Protein AF-A0A0D2FX57-F1 (afdb_monomer)

Secondary structure (DSSP, 8-state):
-----PPP--HHHHHHHHHHHHHHHHHHH--GGG--HHHHHHHHHHHHHHTTS---HHHHHHHHHHHHHH--BTTB-HHHHHHHHHHHHHHHHHHHHHTS----PPPPPP----------PPPPPPPPP---PPPPPPPPPPPP-------------SPTT----B-S-TT-TTEEEEPTTT--EESSHHHHHHHHHHHS--TT-EEEEEETTTEEEEEEE-TT--EEE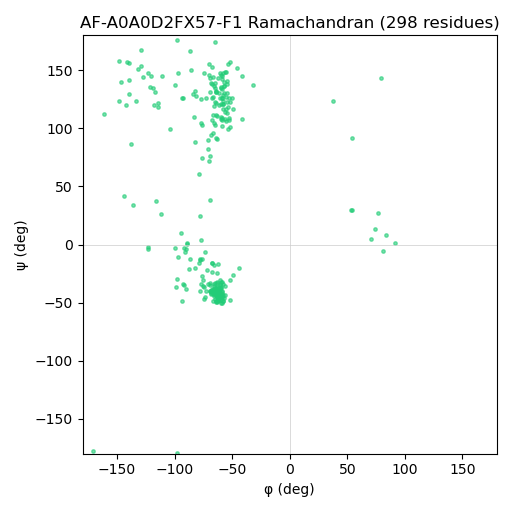EEEEE------TT-------PPPPSHHHHHHHHHHHHHHHHHHHHHHHHHHHHHHHHHHHHHTSSTTSS--

Solvent-accessible surface area (backbone atoms only — not comparable to full-atom values): 18705 Å² total; per-residue (Å²): 137,85,79,80,77,73,81,78,86,48,75,40,60,58,38,38,54,53,50,53,50,51,52,54,50,49,61,72,74,48,63,64,91,66,76,42,73,72,51,49,53,54,49,39,55,53,56,60,50,48,78,64,32,70,65,43,73,70,55,40,52,50,51,50,53,48,32,77,52,64,56,46,76,88,70,45,61,68,68,56,54,49,50,46,51,49,53,54,51,53,50,55,52,52,55,54,61,71,65,58,73,89,74,73,73,80,82,74,83,84,78,81,87,80,83,92,78,93,80,82,83,85,82,78,80,83,80,75,83,82,76,82,74,77,81,78,77,83,76,76,78,82,73,74,82,77,68,77,74,78,68,73,78,77,72,76,80,65,62,91,83,69,65,81,46,64,67,65,52,80,68,45,80,56,40,20,44,33,40,77,86,39,64,51,72,28,60,33,60,69,61,39,39,49,45,41,34,56,35,69,60,34,57,63,46,41,79,44,25,28,34,74,88,87,38,50,43,35,33,30,36,29,66,84,69,53,72,45,67,32,46,44,43,76,44,80,77,82,72,52,90,86,57,78,80,78,75,69,83,71,65,71,68,47,48,73,54,39,56,60,63,46,46,62,55,54,51,50,51,51,51,51,52,51,53,51,51,52,52,54,51,53,52,55,51,55,52,52,60,56,69,63,64,69,73,83,74,84,85,125

Structure (mmCIF, N/CA/C/O backbone):
data_AF-A0A0D2FX57-F1
#
_entry.id   AF-A0A0D2FX57-F1
#
loop_
_atom_site.group_PDB
_atom_site.id
_atom_site.type_symbol
_atom_site.label_atom_id
_atom_site.label_alt_id
_atom_site.label_comp_id
_atom_site.label_asym_id
_atom_site.label_entity_id
_atom_site.label_seq_id
_atom_site.pdbx_PDB_ins_code
_atom_site.Cartn_x
_atom_site.Cartn_y
_atom_site.Cartn_z
_atom_site.occupancy
_atom_site.B_iso_or_equiv
_atom_site.auth_seq_id
_atom_site.auth_comp_id
_atom_site.auth_asym_id
_atom_site.auth_atom_id
_atom_site.pdbx_PDB_model_num
ATOM 1 N N . MET A 1 1 ? 12.340 41.103 34.837 1.00 48.03 1 MET A N 1
ATOM 2 C CA . MET A 1 1 ? 11.902 40.689 33.487 1.00 48.03 1 MET A CA 1
ATOM 3 C C . MET A 1 1 ? 12.075 39.180 33.385 1.00 48.03 1 MET A C 1
ATOM 5 O O . MET A 1 1 ? 13.194 38.725 33.204 1.00 48.03 1 MET A O 1
ATOM 9 N N . TYR A 1 2 ? 11.009 38.406 33.605 1.00 40.72 2 TYR A N 1
ATOM 10 C CA . TYR A 1 2 ? 11.034 36.957 33.387 1.00 40.72 2 TYR A CA 1
ATOM 11 C C . TYR A 1 2 ? 10.779 36.705 31.903 1.00 40.72 2 TYR A C 1
ATOM 13 O O . TYR A 1 2 ? 9.683 36.968 31.413 1.00 40.72 2 TYR A O 1
ATOM 21 N N . ALA A 1 3 ? 11.804 36.257 31.181 1.00 48.78 3 ALA A N 1
ATOM 22 C CA . ALA A 1 3 ? 11.644 35.790 29.815 1.00 48.78 3 ALA A CA 1
ATOM 23 C C . ALA A 1 3 ? 10.793 34.513 29.847 1.00 48.78 3 ALA A C 1
ATOM 25 O O . ALA A 1 3 ? 11.223 33.492 30.381 1.00 48.78 3 ALA A O 1
ATOM 26 N N . GLN A 1 4 ? 9.567 34.585 29.325 1.00 55.28 4 GLN A N 1
ATOM 27 C CA . GLN A 1 4 ? 8.756 33.403 29.048 1.00 55.28 4 GLN A CA 1
ATOM 28 C C . GLN A 1 4 ? 9.463 32.591 27.962 1.00 55.28 4 GLN A C 1
ATOM 30 O O . GLN A 1 4 ? 9.442 32.951 26.785 1.00 55.28 4 GLN A O 1
ATOM 35 N N . SER A 1 5 ? 10.116 31.507 28.372 1.00 48.81 5 SER A N 1
ATOM 36 C CA . SER A 1 5 ? 10.655 30.484 27.485 1.00 48.81 5 SER A CA 1
ATOM 37 C C . SER A 1 5 ? 9.494 29.907 26.681 1.00 48.81 5 SER A C 1
ATOM 39 O O . SER A 1 5 ? 8.624 29.237 27.239 1.00 48.81 5 SER A O 1
ATOM 41 N N . GLN A 1 6 ? 9.438 30.192 25.380 1.00 47.31 6 GLN A N 1
ATOM 42 C CA . GLN A 1 6 ? 8.459 29.531 24.526 1.00 47.31 6 GLN A CA 1
ATOM 43 C C . GLN A 1 6 ? 8.774 28.030 24.475 1.00 47.31 6 GLN A C 1
ATOM 45 O O . GLN A 1 6 ? 9.947 27.668 24.333 1.00 47.31 6 GLN A O 1
ATOM 50 N N . PRO A 1 7 ? 7.762 27.153 24.606 1.00 55.38 7 PRO A N 1
ATOM 51 C CA . PRO A 1 7 ? 7.969 25.721 24.491 1.00 55.38 7 PRO A CA 1
ATOM 52 C C . PRO A 1 7 ? 8.491 25.431 23.086 1.00 55.38 7 PRO A C 1
ATOM 54 O O . PRO A 1 7 ? 7.850 25.756 22.085 1.00 55.38 7 PRO A O 1
ATOM 57 N N . SER A 1 8 ? 9.685 24.855 23.005 1.00 52.50 8 SER A N 1
ATOM 58 C CA . SER A 1 8 ? 10.222 24.340 21.757 1.00 52.50 8 SER A CA 1
ATOM 59 C C . SER A 1 8 ? 9.241 23.302 21.214 1.00 52.50 8 SER A C 1
ATOM 61 O O . SER A 1 8 ? 8.994 22.275 21.842 1.00 52.50 8 SER A O 1
ATOM 63 N N . ASN A 1 9 ? 8.654 23.581 20.047 1.00 58.09 9 ASN A N 1
ATOM 64 C CA . ASN A 1 9 ? 7.893 22.596 19.286 1.00 58.09 9 ASN A CA 1
ATOM 65 C C . ASN A 1 9 ? 8.857 21.472 18.884 1.00 58.09 9 ASN A C 1
ATOM 67 O O . ASN A 1 9 ? 9.555 21.569 17.875 1.00 58.09 9 ASN A O 1
ATOM 71 N N . SER A 1 10 ? 8.961 20.444 19.726 1.00 74.25 10 SER A N 1
ATOM 72 C CA . SER A 1 10 ? 9.763 19.263 19.442 1.00 74.25 10 SER A CA 1
ATOM 73 C C . SER A 1 10 ? 9.143 18.514 18.263 1.00 74.25 10 SER A C 1
ATOM 75 O O . SER A 1 10 ? 7.926 18.462 18.114 1.00 74.25 10 SER A O 1
ATOM 77 N N . VAL A 1 11 ? 9.973 17.917 17.408 1.00 75.88 11 VAL A N 1
ATOM 78 C CA . VAL A 1 11 ? 9.525 17.127 16.243 1.00 75.88 11 VAL A CA 1
ATOM 79 C C . VAL A 1 11 ? 8.501 16.048 16.640 1.00 75.88 11 VAL A C 1
ATOM 81 O O . VAL A 1 11 ? 7.586 15.749 15.871 1.00 75.88 11 VAL A O 1
ATOM 84 N N . SER A 1 12 ? 8.601 15.535 17.869 1.00 79.94 12 SER A N 1
ATOM 85 C CA . SER A 1 12 ? 7.658 14.584 18.458 1.00 79.94 12 SER A CA 1
ATOM 86 C C . SER A 1 12 ? 6.230 15.133 18.554 1.00 79.94 12 SER A C 1
ATOM 88 O O . SER A 1 12 ? 5.295 14.403 18.252 1.00 79.94 12 SER A O 1
ATOM 90 N N . SER A 1 13 ? 6.027 16.423 18.859 1.00 86.38 13 SER A N 1
ATOM 91 C CA . SER A 1 13 ? 4.671 16.984 18.979 1.00 86.38 13 SER A CA 1
ATOM 92 C C . SER A 1 13 ? 3.916 16.980 17.647 1.00 86.38 13 SER A C 1
ATOM 94 O O . SER A 1 13 ? 2.707 16.751 17.605 1.00 86.38 13 SER A O 1
ATOM 96 N N . GLN A 1 14 ? 4.623 17.177 16.532 1.00 91.69 14 GLN A N 1
ATOM 97 C CA . GLN A 1 14 ? 4.007 17.161 15.209 1.00 91.69 14 GLN A CA 1
ATOM 98 C C . GLN A 1 14 ? 3.658 15.737 14.759 1.00 91.69 14 GLN A C 1
ATOM 100 O O . GLN A 1 14 ? 2.609 15.530 14.146 1.00 91.69 14 GLN A O 1
ATOM 105 N N . GLN A 1 15 ? 4.499 14.753 15.092 1.00 93.75 15 GLN A N 1
ATOM 106 C CA . GLN A 1 15 ? 4.215 13.337 14.839 1.00 93.75 15 GLN A CA 1
ATOM 107 C C . GLN A 1 15 ? 3.006 12.859 15.653 1.00 93.75 15 GLN A C 1
ATOM 109 O O . GLN A 1 15 ? 2.129 12.202 15.089 1.00 93.75 15 GLN A O 1
ATOM 114 N N . ASP A 1 16 ? 2.896 13.278 16.915 1.00 96.06 16 ASP A N 1
ATOM 115 C CA . ASP A 1 16 ? 1.760 12.959 17.787 1.00 96.06 16 ASP A CA 1
ATOM 116 C C . ASP A 1 16 ? 0.440 13.479 17.211 1.00 96.06 16 ASP A C 1
ATOM 118 O O . ASP A 1 16 ? -0.548 12.748 17.161 1.00 96.06 16 ASP A O 1
ATOM 122 N N . ILE A 1 17 ? 0.414 14.727 16.722 1.00 95.19 17 ILE A N 1
ATOM 123 C CA . ILE A 1 17 ? -0.785 15.330 16.119 1.00 95.19 17 ILE A CA 1
ATOM 124 C C . ILE A 1 17 ? -1.225 14.548 14.878 1.00 95.19 17 ILE A C 1
ATOM 126 O O . ILE A 1 17 ? -2.408 14.224 14.739 1.00 95.19 17 ILE A O 1
ATOM 130 N N . VAL A 1 18 ? -0.285 14.236 13.980 1.00 96.44 18 VAL A N 1
ATOM 131 C CA . VAL A 1 18 ? -0.581 13.508 12.738 1.00 96.44 18 VAL A CA 1
ATOM 132 C C . VAL A 1 18 ? -1.083 12.103 13.052 1.00 96.44 18 VAL A C 1
ATOM 134 O O . VAL A 1 18 ? -2.132 11.698 12.551 1.00 96.44 18 VAL A O 1
ATOM 137 N N . TRP A 1 19 ? -0.369 11.374 13.909 1.00 97.44 19 TRP A N 1
ATOM 138 C CA . TRP A 1 19 ? -0.726 10.008 14.266 1.00 97.44 19 TRP A CA 1
ATOM 139 C C . TRP A 1 19 ? -2.079 9.946 14.985 1.00 97.44 19 TRP A C 1
ATOM 141 O O . TRP A 1 19 ? -2.951 9.172 14.591 1.00 97.44 19 TRP A O 1
ATOM 151 N N . ARG A 1 20 ? -2.320 10.840 15.952 1.00 97.75 20 ARG A N 1
ATOM 152 C CA . ARG A 1 20 ? -3.616 10.987 16.631 1.00 97.75 20 ARG A CA 1
ATOM 153 C C . ARG A 1 20 ? -4.755 11.240 15.643 1.00 97.75 20 ARG A C 1
ATOM 155 O O . ARG A 1 20 ? -5.822 10.642 15.780 1.00 97.75 20 ARG A O 1
ATOM 162 N N . GLY A 1 21 ? -4.541 12.105 14.651 1.00 97.06 21 GLY A N 1
ATOM 163 C CA . GLY A 1 21 ? -5.515 12.365 13.589 1.00 97.06 21 GLY A CA 1
ATOM 164 C C . GLY A 1 21 ? -5.866 11.102 12.800 1.00 97.06 21 GLY A C 1
ATOM 165 O O . GLY A 1 21 ? -7.047 10.810 12.609 1.00 97.06 21 GLY A O 1
ATOM 166 N N . LEU A 1 22 ? -4.857 10.312 12.419 1.00 97.62 22 LEU A N 1
ATOM 167 C CA . LEU A 1 22 ? -5.050 9.041 11.714 1.00 97.62 22 LEU A CA 1
ATOM 168 C C . LEU A 1 22 ? -5.818 8.020 12.560 1.00 97.62 22 LEU A C 1
ATOM 170 O O . LEU A 1 22 ? -6.721 7.370 12.040 1.00 97.62 22 LEU A O 1
ATOM 174 N N . VAL A 1 23 ? -5.515 7.911 13.858 1.00 97.75 23 VAL A N 1
ATOM 175 C CA . VAL A 1 23 ? -6.232 7.013 14.781 1.00 97.75 23 VAL A CA 1
ATOM 176 C C . VAL A 1 23 ? -7.716 7.373 14.845 1.00 97.75 23 VAL A C 1
ATOM 178 O O . VAL A 1 23 ? -8.570 6.504 14.670 1.00 97.75 23 VAL A O 1
ATOM 181 N N . PHE A 1 24 ? -8.051 8.650 15.056 1.00 97.69 24 PHE A N 1
ATOM 182 C CA . PHE A 1 24 ? -9.452 9.076 15.124 1.00 97.69 24 PHE A CA 1
ATOM 183 C C . PHE A 1 24 ? -10.182 8.892 13.801 1.00 97.69 24 PHE A C 1
ATOM 185 O O . PHE A 1 24 ? -11.334 8.449 13.790 1.00 97.69 24 PHE A O 1
ATOM 192 N N . GLN A 1 25 ? -9.511 9.193 12.691 1.00 96.62 25 GLN A N 1
ATOM 193 C CA . GLN A 1 25 ? -10.046 8.957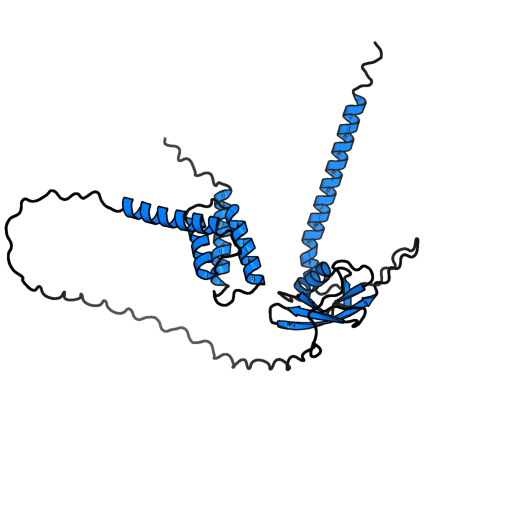 11.362 1.00 96.62 25 GLN A CA 1
ATOM 194 C C . GLN A 1 25 ? -10.366 7.467 11.178 1.00 96.62 25 GLN A C 1
ATOM 196 O O . GLN A 1 25 ? -11.494 7.115 10.839 1.00 96.62 25 GLN A O 1
ATOM 201 N N . PHE A 1 26 ? -9.415 6.590 11.495 1.00 96.94 26 PHE A N 1
ATOM 202 C CA . PHE A 1 26 ? -9.578 5.144 11.396 1.00 96.94 26 PHE A CA 1
ATOM 203 C C . PHE A 1 26 ? -10.749 4.632 12.245 1.00 96.94 26 PHE A C 1
ATOM 205 O O . PHE A 1 26 ? -11.625 3.934 11.735 1.00 96.94 26 PHE A O 1
ATOM 212 N N . ILE A 1 27 ? -10.820 5.042 13.516 1.00 96.25 27 ILE A N 1
ATOM 213 C CA . ILE A 1 27 ? -11.900 4.652 14.436 1.00 96.25 27 ILE A CA 1
ATOM 214 C C . ILE A 1 27 ? -13.278 5.102 13.922 1.00 96.25 27 ILE A C 1
ATOM 216 O O . ILE A 1 27 ? -14.274 4.402 14.122 1.00 96.25 27 ILE A O 1
ATOM 220 N N . SER A 1 28 ? -13.338 6.261 13.262 1.00 95.12 28 SER A N 1
ATOM 221 C CA . SER A 1 28 ? -14.583 6.834 12.737 1.00 95.12 28 SER A CA 1
ATOM 222 C C . SER A 1 28 ? -15.068 6.131 11.468 1.00 95.12 28 SER A C 1
ATOM 224 O O . SER A 1 28 ? -16.272 5.980 11.281 1.00 95.12 28 SER A O 1
ATOM 226 N N . PHE A 1 29 ? -14.152 5.689 10.602 1.00 95.94 29 PHE A N 1
ATOM 227 C CA . PHE A 1 29 ? -14.499 5.049 9.329 1.00 95.94 29 PHE A CA 1
ATOM 228 C C . PHE A 1 29 ? -14.712 3.535 9.425 1.00 95.94 29 PHE A C 1
ATOM 230 O O . PHE A 1 29 ? -15.371 2.962 8.557 1.00 95.94 29 PHE A O 1
ATOM 237 N N . HIS A 1 30 ? -14.180 2.877 10.457 1.00 93.38 30 HIS A N 1
ATOM 238 C CA . HIS A 1 30 ? -14.184 1.419 10.544 1.00 93.38 30 HIS A CA 1
ATOM 239 C C . HIS A 1 30 ? -14.963 0.908 11.758 1.00 93.38 30 HIS A C 1
ATOM 241 O O . HIS A 1 30 ? -14.619 1.173 12.911 1.00 93.38 30 HIS A O 1
ATOM 247 N N . ALA A 1 31 ? -16.009 0.120 11.512 1.00 92.50 31 ALA A N 1
ATOM 248 C CA . ALA A 1 31 ? -16.742 -0.556 12.575 1.00 92.50 31 ALA A CA 1
ATOM 249 C C . ALA A 1 31 ? -15.929 -1.750 13.132 1.00 92.50 31 ALA A C 1
ATOM 251 O O . ALA A 1 31 ? -15.214 -2.410 12.379 1.00 92.50 31 ALA A O 1
ATOM 252 N N . PRO A 1 32 ? -16.049 -2.084 14.431 1.00 88.38 32 PRO A N 1
ATOM 253 C CA . PRO A 1 32 ? -15.336 -3.221 15.032 1.00 88.38 32 PRO A CA 1
ATOM 254 C C . PRO A 1 32 ? -15.637 -4.569 14.361 1.00 88.38 32 PRO A C 1
ATOM 256 O O . PRO A 1 32 ? -14.769 -5.426 14.254 1.00 88.38 32 PRO A O 1
ATOM 259 N N . ALA A 1 33 ? -16.867 -4.755 13.873 1.00 81.62 33 ALA A N 1
ATOM 260 C CA . ALA A 1 33 ? -17.321 -6.013 13.283 1.00 81.62 33 ALA A CA 1
ATOM 261 C C . ALA A 1 33 ? -16.744 -6.299 11.881 1.00 81.62 33 ALA A C 1
ATOM 263 O O . ALA A 1 33 ? -16.978 -7.374 11.338 1.00 81.62 33 ALA A O 1
ATOM 264 N N . THR A 1 34 ? -16.014 -5.355 11.276 1.00 79.06 34 THR A N 1
ATOM 265 C CA . THR A 1 34 ? -15.595 -5.422 9.864 1.00 79.06 34 THR A CA 1
ATOM 266 C C . THR A 1 34 ? -14.088 -5.598 9.682 1.00 79.06 34 THR A C 1
ATOM 268 O O . THR A 1 34 ? -13.542 -5.150 8.673 1.00 79.06 34 THR A O 1
ATOM 271 N N . VAL A 1 35 ? -13.378 -6.181 10.656 1.00 86.25 35 VAL A N 1
ATOM 272 C CA . VAL A 1 35 ? -11.920 -6.368 10.553 1.00 86.25 35 VAL A CA 1
ATOM 273 C C . VAL A 1 35 ? -11.598 -7.447 9.516 1.00 86.25 35 VAL A C 1
ATOM 275 O O . VAL A 1 35 ? -11.487 -8.633 9.816 1.00 86.25 35 VAL A O 1
ATOM 278 N N . ASN A 1 36 ? -11.436 -7.006 8.273 1.00 91.38 36 ASN A N 1
ATOM 279 C CA . ASN A 1 36 ? -10.963 -7.817 7.158 1.00 91.38 36 ASN A CA 1
ATOM 280 C C . ASN A 1 36 ? -9.421 -7.809 7.120 1.00 91.38 36 ASN A C 1
ATOM 282 O O . ASN A 1 36 ? -8.787 -6.968 7.758 1.00 91.38 36 ASN A O 1
ATOM 286 N N . GLY A 1 37 ? -8.802 -8.705 6.341 1.00 88.88 37 GLY A N 1
ATOM 287 C CA . GLY A 1 37 ? -7.334 -8.778 6.205 1.00 88.88 37 GLY A CA 1
ATOM 288 C C . GLY A 1 37 ? -6.682 -7.435 5.843 1.00 88.88 37 GLY A C 1
ATOM 289 O O . GLY A 1 37 ? -5.783 -6.988 6.543 1.00 88.88 37 GLY A O 1
ATOM 290 N N . ASP A 1 38 ? -7.225 -6.730 4.848 1.00 88.88 38 ASP A N 1
ATOM 291 C CA . ASP A 1 38 ? -6.742 -5.401 4.429 1.00 88.88 38 ASP A CA 1
ATOM 292 C C . ASP A 1 38 ? -6.798 -4.356 5.564 1.00 88.88 38 ASP A C 1
ATOM 294 O O . ASP A 1 38 ? -5.977 -3.438 5.652 1.00 88.88 38 ASP A O 1
ATOM 298 N N . LEU A 1 39 ? -7.787 -4.491 6.451 1.00 93.31 39 LEU A N 1
ATOM 299 C CA . LEU A 1 39 ? -7.974 -3.605 7.593 1.00 93.31 39 LEU A CA 1
ATOM 300 C C . LEU A 1 39 ? -6.967 -3.934 8.701 1.00 93.31 39 LEU A C 1
ATOM 302 O O . LEU A 1 39 ? -6.475 -3.012 9.346 1.00 93.31 39 LEU A O 1
ATOM 306 N N . ARG A 1 40 ? -6.590 -5.214 8.869 1.00 94.00 40 ARG A N 1
ATOM 307 C CA . ARG A 1 40 ? -5.466 -5.601 9.739 1.00 94.00 40 ARG A CA 1
ATOM 308 C C . ARG A 1 40 ? -4.150 -5.013 9.247 1.00 94.00 40 ARG A C 1
ATOM 310 O O . ARG A 1 40 ? -3.417 -4.502 10.080 1.00 94.00 40 ARG A O 1
ATOM 317 N N . ASP A 1 41 ? -3.872 -5.023 7.945 1.00 92.31 41 ASP A N 1
ATOM 318 C CA . ASP A 1 41 ? -2.634 -4.430 7.412 1.00 92.31 41 ASP A CA 1
ATOM 319 C C . ASP A 1 41 ? -2.568 -2.927 7.717 1.00 92.31 41 ASP A C 1
ATOM 321 O O . ASP A 1 41 ? -1.577 -2.432 8.251 1.00 92.31 41 ASP A O 1
ATOM 325 N N . THR A 1 42 ? -3.675 -2.215 7.480 1.00 95.25 42 THR A N 1
ATOM 326 C CA . THR A 1 42 ? -3.784 -0.778 7.785 1.00 95.25 42 THR A CA 1
ATOM 327 C C . THR A 1 42 ? -3.626 -0.504 9.284 1.00 95.25 42 THR A C 1
ATOM 329 O O . THR A 1 42 ? -2.968 0.454 9.686 1.00 95.25 42 THR A O 1
ATOM 332 N N . LEU A 1 43 ? -4.215 -1.355 10.128 1.00 96.50 43 LEU A N 1
ATOM 333 C CA . LEU A 1 43 ? -4.075 -1.276 11.579 1.00 96.50 43 LEU A CA 1
ATOM 334 C C . LEU A 1 43 ? -2.630 -1.560 12.018 1.00 96.50 43 LEU A C 1
ATOM 336 O O . LEU A 1 43 ? -2.138 -0.906 12.932 1.00 96.50 43 LEU A O 1
ATOM 340 N N . GLY A 1 44 ? -1.937 -2.476 11.339 1.00 95.62 44 GLY A N 1
ATOM 341 C CA . GLY A 1 44 ? -0.519 -2.766 11.536 1.00 95.62 44 GLY A CA 1
ATOM 342 C C . GLY A 1 44 ? 0.367 -1.560 11.229 1.00 95.62 44 GLY A C 1
ATOM 343 O O . GLY A 1 44 ? 1.176 -1.178 12.072 1.00 95.62 44 GLY A O 1
ATOM 344 N N . ASP A 1 45 ? 0.157 -0.898 10.089 1.00 95.81 45 ASP A N 1
ATOM 345 C CA . ASP A 1 45 ? 0.866 0.342 9.731 1.00 95.81 45 ASP A CA 1
ATOM 346 C C . ASP A 1 45 ? 0.629 1.450 10.770 1.00 95.81 45 ASP A C 1
ATOM 348 O O . ASP A 1 45 ? 1.543 2.190 11.147 1.00 95.81 45 ASP A O 1
ATOM 352 N N . LEU A 1 46 ? -0.605 1.550 11.269 1.00 97.19 46 LEU A N 1
ATOM 353 C CA . LEU A 1 46 ? -0.995 2.549 12.254 1.00 97.19 46 LEU A CA 1
ATOM 354 C C . LEU A 1 46 ? -0.345 2.271 13.615 1.00 97.19 46 LEU A C 1
ATOM 356 O O . LEU A 1 46 ? 0.179 3.199 14.230 1.00 97.19 46 LEU A O 1
ATOM 360 N N . VAL A 1 47 ? -0.258 1.010 14.051 1.00 96.56 47 VAL A N 1
ATOM 361 C CA . VAL A 1 47 ? 0.521 0.663 15.249 1.00 96.56 47 VAL A CA 1
ATOM 362 C C . VAL A 1 47 ? 2.020 0.860 15.024 1.00 96.56 47 VAL A C 1
ATOM 364 O O . VAL A 1 47 ? 2.699 1.371 15.908 1.00 96.56 47 VAL A O 1
ATOM 367 N N . GLN A 1 48 ? 2.564 0.555 13.847 1.00 95.50 48 GLN A N 1
ATOM 368 C CA . GLN A 1 48 ? 3.975 0.829 13.570 1.00 95.50 48 GLN A CA 1
ATOM 369 C C . GLN A 1 48 ? 4.288 2.334 13.667 1.00 95.50 48 GLN A C 1
ATOM 371 O O . GLN A 1 48 ? 5.357 2.727 14.137 1.00 95.50 48 GLN A O 1
ATOM 376 N N . GLY A 1 49 ? 3.333 3.187 13.281 1.00 95.75 49 GLY A N 1
ATOM 377 C CA . GLY A 1 49 ? 3.409 4.637 13.443 1.00 95.75 49 GLY A CA 1
ATOM 378 C C . GLY A 1 49 ? 3.536 5.104 14.898 1.00 95.75 49 GLY A C 1
ATOM 379 O O . GLY A 1 49 ? 4.210 6.105 15.134 1.00 95.75 49 GLY A O 1
ATOM 380 N N . PHE A 1 50 ? 2.977 4.367 15.867 1.00 96.56 50 PHE A N 1
ATOM 381 C CA . PHE A 1 50 ? 3.039 4.710 17.295 1.00 96.56 50 PHE A CA 1
ATOM 382 C C . PHE A 1 50 ? 4.482 4.797 17.809 1.00 96.56 50 PHE A C 1
ATOM 384 O O . PHE A 1 50 ? 4.802 5.686 18.594 1.00 96.56 50 PHE A O 1
ATOM 391 N N . PHE A 1 51 ? 5.392 3.945 17.330 1.00 95.19 51 PHE A N 1
ATOM 392 C CA . PHE A 1 51 ? 6.794 3.978 17.770 1.00 95.19 51 PHE A CA 1
ATOM 393 C C . PHE A 1 51 ? 7.548 5.236 17.334 1.00 95.19 51 PHE A C 1
ATOM 395 O O . PHE A 1 51 ? 8.600 5.536 17.893 1.00 95.19 51 PHE A O 1
ATOM 402 N N . ASN A 1 52 ? 7.000 5.981 16.371 1.00 94.69 52 ASN A N 1
ATOM 403 C CA . ASN A 1 52 ? 7.526 7.271 15.936 1.00 94.69 52 ASN A CA 1
ATOM 404 C C . ASN A 1 52 ? 6.847 8.453 16.651 1.00 94.69 52 ASN A C 1
ATOM 406 O O . ASN A 1 52 ? 7.016 9.584 16.217 1.00 94.69 52 ASN A O 1
ATOM 410 N N . THR A 1 53 ? 6.039 8.214 17.685 1.00 95.31 53 THR A N 1
ATOM 411 C CA . THR A 1 53 ? 5.405 9.261 18.507 1.00 95.31 53 THR A CA 1
ATOM 412 C C . THR A 1 53 ? 6.202 9.499 19.791 1.00 95.31 53 THR A C 1
ATOM 414 O O . THR A 1 53 ? 7.162 8.782 20.080 1.00 95.31 53 THR A O 1
ATOM 417 N N . SER A 1 54 ? 5.797 10.478 20.600 1.00 94.06 54 SER A N 1
ATOM 418 C CA . SER A 1 54 ? 6.332 10.691 21.951 1.00 94.06 54 SER A CA 1
ATOM 419 C C . SER A 1 54 ? 6.070 9.523 22.907 1.00 94.06 54 SER A C 1
ATOM 421 O O . SER A 1 54 ? 6.712 9.446 23.954 1.00 94.06 54 SER A O 1
ATOM 423 N N . GLN A 1 55 ? 5.136 8.625 22.560 1.00 94.94 55 GLN A N 1
ATOM 424 C CA . GLN A 1 55 ? 4.656 7.539 23.419 1.00 94.94 55 GLN A CA 1
ATOM 425 C C . GLN A 1 55 ? 4.189 8.045 24.791 1.00 94.94 55 GLN A C 1
ATOM 427 O O . GLN A 1 55 ? 4.266 7.324 25.788 1.00 94.94 55 GLN A O 1
ATOM 432 N N . ASP A 1 56 ? 3.700 9.286 24.853 1.00 95.00 56 ASP A N 1
ATOM 433 C CA . ASP A 1 56 ? 3.110 9.844 26.059 1.00 95.00 56 ASP A CA 1
ATOM 434 C C . ASP A 1 56 ? 1.824 9.094 26.452 1.00 95.00 56 ASP A C 1
ATOM 436 O O . ASP A 1 56 ? 1.309 8.216 25.750 1.00 95.00 56 ASP A O 1
ATOM 440 N N . THR A 1 57 ? 1.272 9.455 27.603 1.00 94.75 57 THR A N 1
ATOM 441 C CA . THR A 1 57 ? 0.026 8.879 28.118 1.00 94.75 57 THR A CA 1
ATOM 442 C C . THR A 1 57 ? -1.126 9.015 27.129 1.00 94.75 57 THR A C 1
ATOM 444 O O . THR A 1 57 ? -1.965 8.121 27.021 1.00 94.75 57 THR A O 1
ATOM 447 N N . THR A 1 58 ? -1.172 10.119 26.383 1.00 96.00 58 THR A N 1
ATOM 448 C CA . THR A 1 58 ? -2.198 10.368 25.371 1.00 96.00 58 THR A CA 1
ATOM 449 C C . THR A 1 58 ? -2.116 9.333 24.252 1.00 96.00 58 THR A C 1
ATOM 451 O O . THR A 1 58 ? -3.129 8.724 23.905 1.00 96.00 58 THR A O 1
ATOM 454 N N . MET A 1 59 ? -0.921 9.099 23.703 1.00 97.31 59 MET A N 1
ATOM 455 C CA . MET A 1 59 ? -0.699 8.133 22.630 1.00 97.31 59 MET A CA 1
ATOM 456 C C . MET A 1 59 ? -0.915 6.700 23.127 1.00 97.31 59 MET A C 1
ATOM 458 O O . MET A 1 59 ? -1.569 5.906 22.451 1.00 97.31 59 MET A O 1
ATOM 462 N N . GLN A 1 60 ? -0.455 6.378 24.340 1.00 97.38 60 GLN A N 1
ATOM 463 C CA . GLN A 1 60 ? -0.681 5.069 24.959 1.00 97.38 60 GLN A CA 1
ATOM 464 C C . GLN A 1 60 ? -2.177 4.771 25.149 1.00 97.38 60 GLN A C 1
ATOM 466 O O . GLN A 1 60 ? -2.632 3.680 24.808 1.00 97.38 60 GLN A O 1
ATOM 471 N N . ASN A 1 61 ? -2.971 5.749 25.603 1.00 97.25 61 ASN A N 1
ATOM 472 C CA . ASN A 1 61 ? -4.427 5.610 25.716 1.00 97.25 61 ASN A CA 1
ATOM 473 C C . ASN A 1 61 ? -5.099 5.317 24.367 1.00 97.25 61 ASN A C 1
ATOM 475 O O . ASN A 1 61 ? -6.039 4.527 24.303 1.00 97.25 61 ASN A O 1
ATOM 479 N N . LEU A 1 62 ? -4.611 5.920 23.280 1.00 97.81 62 LEU A N 1
ATOM 480 C CA . LEU A 1 62 ? -5.126 5.660 21.934 1.00 97.81 62 LEU A CA 1
ATOM 481 C C . LEU A 1 62 ? -4.806 4.238 21.458 1.00 97.81 62 LEU A C 1
ATOM 483 O O . LEU A 1 62 ? -5.672 3.594 20.867 1.00 97.81 62 LEU A O 1
ATOM 487 N N . VAL A 1 63 ? -3.612 3.715 21.758 1.00 97.69 63 VAL A N 1
ATOM 488 C CA . VAL A 1 63 ? -3.274 2.307 21.479 1.00 97.69 63 VAL A CA 1
ATOM 489 C C . VAL A 1 63 ? -4.182 1.362 22.271 1.00 97.69 63 VAL A C 1
ATOM 491 O O . VAL A 1 63 ? -4.712 0.414 21.695 1.00 97.69 63 VAL A O 1
ATOM 494 N N . VAL A 1 64 ? -4.428 1.640 23.557 1.00 97.62 64 VAL A N 1
ATOM 495 C CA . VAL A 1 64 ? -5.362 0.848 24.382 1.00 97.62 64 VAL A CA 1
ATOM 496 C C . VAL A 1 64 ? -6.784 0.897 23.813 1.00 97.62 64 VAL A C 1
ATOM 498 O O . VAL A 1 64 ? -7.448 -0.135 23.742 1.00 97.62 64 VAL A O 1
ATOM 501 N N . ALA A 1 65 ? -7.248 2.059 23.348 1.00 97.06 65 ALA A N 1
ATOM 502 C CA . ALA A 1 65 ? -8.564 2.193 22.724 1.00 97.06 65 ALA A CA 1
ATOM 503 C C . ALA A 1 65 ? -8.676 1.405 21.404 1.00 97.06 65 ALA A C 1
ATOM 505 O O . ALA A 1 65 ? -9.702 0.770 21.148 1.00 97.06 65 ALA A O 1
ATOM 506 N N . LEU A 1 66 ? -7.627 1.410 20.571 1.00 97.19 66 LEU A N 1
ATOM 507 C CA . LEU A 1 66 ? -7.568 0.597 19.351 1.00 97.19 66 LEU A CA 1
ATOM 508 C C . LEU A 1 66 ? -7.589 -0.898 19.669 1.00 97.19 66 LEU A C 1
ATOM 510 O O . LEU A 1 66 ? -8.319 -1.652 19.032 1.00 97.19 66 LEU A O 1
ATOM 514 N N . ASP A 1 67 ? -6.822 -1.315 20.668 1.00 97.06 67 ASP A N 1
ATOM 515 C CA . ASP A 1 67 ? -6.756 -2.697 21.127 1.00 97.06 67 ASP A CA 1
ATOM 516 C C . ASP A 1 67 ? -8.096 -3.213 21.657 1.00 97.06 67 ASP A C 1
ATOM 518 O O . ASP A 1 67 ? -8.562 -4.262 21.216 1.00 97.06 67 ASP A O 1
ATOM 522 N N . GLN A 1 68 ? -8.775 -2.439 22.505 1.00 96.38 68 GLN A N 1
ATOM 523 C CA . GLN A 1 68 ? -10.111 -2.782 23.000 1.00 96.38 68 GLN A CA 1
ATOM 524 C C . GLN A 1 68 ? -11.140 -2.919 21.873 1.00 96.38 68 GLN A C 1
ATOM 526 O O . GLN A 1 68 ? -12.073 -3.714 21.976 1.00 96.38 68 GLN A O 1
ATOM 531 N N . ARG A 1 69 ? -10.985 -2.136 20.800 1.00 96.62 69 ARG A N 1
ATOM 532 C CA . ARG A 1 69 ? -11.974 -2.050 19.725 1.00 96.62 69 ARG A CA 1
ATOM 533 C C . ARG A 1 69 ? -11.729 -3.031 18.581 1.00 96.62 69 ARG A C 1
ATOM 535 O O . ARG A 1 69 ? -12.695 -3.512 17.999 1.00 96.62 69 ARG A O 1
ATOM 542 N N . TYR A 1 70 ? -10.474 -3.319 18.249 1.00 96.06 70 TYR A N 1
ATOM 543 C CA . TYR A 1 70 ? -10.108 -4.105 17.064 1.00 96.06 70 TYR A CA 1
ATOM 544 C C . TYR A 1 70 ? -9.275 -5.351 17.373 1.00 96.06 70 TYR A C 1
ATOM 546 O O . TYR A 1 70 ? -8.977 -6.098 16.446 1.00 96.06 70 TYR A O 1
ATOM 554 N N . ASN A 1 71 ? -8.930 -5.594 18.644 1.00 95.44 71 ASN A N 1
ATOM 555 C CA . ASN A 1 71 ? -8.073 -6.687 19.103 1.00 95.44 71 ASN A CA 1
ATOM 556 C C . ASN A 1 71 ? -6.715 -6.718 18.381 1.00 95.44 71 ASN A C 1
ATOM 558 O O . ASN A 1 71 ? -6.535 -7.374 17.352 1.00 95.44 71 ASN A O 1
ATOM 562 N N . LEU A 1 72 ? -5.718 -6.042 18.956 1.00 96.44 72 LEU A N 1
ATOM 563 C CA . LEU A 1 72 ? -4.378 -5.956 18.366 1.00 96.44 72 LEU A CA 1
ATOM 564 C C . LEU A 1 72 ? -3.535 -7.233 18.549 1.00 96.44 72 LEU A C 1
ATOM 566 O O . LEU A 1 72 ? -2.376 -7.277 18.126 1.00 96.44 72 LEU A O 1
ATOM 570 N N . THR A 1 73 ? -4.098 -8.298 19.129 1.00 94.50 73 THR A N 1
ATOM 571 C CA . THR A 1 73 ? -3.390 -9.568 19.334 1.00 94.50 73 THR A CA 1
ATOM 572 C C . THR A 1 73 ? -2.912 -10.151 18.000 1.00 94.50 73 THR A C 1
ATOM 574 O O . THR A 1 73 ? -3.681 -10.335 17.054 1.00 94.50 73 THR A O 1
ATOM 577 N N . GLY A 1 74 ? -1.612 -10.440 17.912 1.00 92.38 74 GLY A N 1
ATOM 578 C CA . GLY A 1 74 ? -0.963 -10.978 16.712 1.00 92.38 74 GLY A CA 1
ATOM 579 C C . GLY A 1 74 ? -0.614 -9.941 15.638 1.00 92.38 74 GLY A C 1
ATOM 580 O O . GLY A 1 74 ? 0.034 -10.301 14.662 1.00 92.38 74 GLY A O 1
ATOM 581 N N . LEU A 1 75 ? -1.017 -8.678 15.807 1.00 93.44 75 LEU A N 1
ATOM 582 C CA . LEU A 1 75 ? -0.474 -7.535 15.055 1.00 93.44 75 LEU A CA 1
ATOM 583 C C . LEU A 1 75 ? 0.691 -6.886 15.804 1.00 93.44 75 LEU A C 1
ATOM 585 O O . LEU A 1 75 ? 1.634 -6.393 15.196 1.00 93.44 75 LEU A O 1
ATOM 589 N N . VAL A 1 76 ? 0.605 -6.898 17.131 1.00 94.00 76 VAL A N 1
ATOM 590 C CA . VAL A 1 76 ? 1.569 -6.294 18.045 1.00 94.00 76 VAL A CA 1
ATOM 591 C C . VAL A 1 76 ? 2.065 -7.371 18.993 1.00 94.00 76 VAL A C 1
ATOM 593 O O . VAL A 1 76 ? 1.317 -8.288 19.346 1.00 94.00 76 VAL A O 1
ATOM 596 N N . ASP A 1 77 ? 3.320 -7.252 19.415 1.00 95.69 77 ASP A N 1
ATOM 597 C CA . ASP A 1 77 ? 3.868 -8.129 20.437 1.00 95.69 77 ASP A CA 1
ATOM 598 C C . ASP A 1 77 ? 3.028 -8.056 21.729 1.00 95.69 77 ASP A C 1
ATOM 600 O O . ASP A 1 77 ? 2.702 -6.975 22.232 1.00 95.69 77 ASP A O 1
ATOM 604 N N . ALA A 1 78 ? 2.655 -9.221 22.263 1.00 93.62 78 ALA A N 1
ATOM 605 C CA . ALA A 1 78 ? 1.771 -9.313 23.422 1.00 93.62 78 ALA A CA 1
ATOM 606 C C . ALA A 1 78 ? 2.390 -8.685 24.685 1.00 93.62 78 ALA A C 1
ATOM 608 O O . ALA A 1 78 ? 1.664 -8.116 25.504 1.00 93.62 78 ALA A O 1
ATOM 609 N N . SER A 1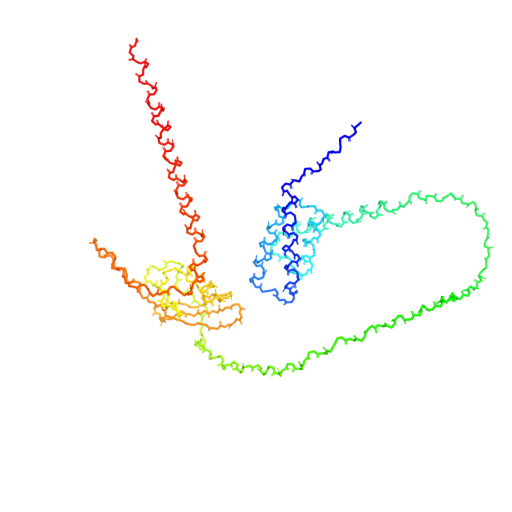 79 ? 3.720 -8.740 24.833 1.00 96.19 79 SER A N 1
ATOM 610 C CA . SER A 1 79 ? 4.427 -8.137 25.969 1.00 96.19 79 SER A CA 1
ATOM 611 C C . SER A 1 79 ? 4.428 -6.611 25.892 1.00 96.19 79 SER A C 1
ATOM 613 O O . SER A 1 79 ? 4.275 -5.932 26.914 1.00 96.19 79 SER A O 1
ATOM 615 N N . LEU A 1 80 ? 4.493 -6.061 24.677 1.00 95.44 80 LEU A N 1
ATOM 616 C CA . LEU A 1 80 ? 4.386 -4.627 24.459 1.00 95.44 80 LEU A CA 1
ATOM 617 C C . LEU A 1 80 ? 2.984 -4.119 24.804 1.00 95.44 80 LEU A C 1
ATOM 619 O O . LEU A 1 80 ? 2.859 -3.155 25.557 1.00 95.44 80 LEU A O 1
ATOM 623 N N . LEU A 1 81 ? 1.927 -4.776 24.310 1.00 96.62 81 LEU A N 1
ATOM 624 C CA . LEU A 1 81 ? 0.550 -4.395 24.652 1.00 96.62 81 LEU A CA 1
ATOM 625 C C . LEU A 1 81 ? 0.303 -4.475 26.163 1.00 96.62 81 LEU A C 1
ATOM 627 O O . LEU A 1 81 ? -0.314 -3.574 26.729 1.00 96.62 81 LEU A O 1
ATOM 631 N N . ALA A 1 82 ? 0.820 -5.510 26.833 1.00 96.62 82 ALA A N 1
ATOM 632 C CA . ALA A 1 82 ? 0.744 -5.616 28.288 1.00 96.62 82 ALA A CA 1
ATOM 633 C C . ALA A 1 82 ? 1.458 -4.445 28.983 1.00 96.62 82 ALA A C 1
ATOM 635 O O . ALA A 1 82 ? 0.897 -3.838 29.894 1.00 96.62 82 ALA A O 1
ATOM 636 N N . THR A 1 83 ? 2.651 -4.076 28.512 1.00 97.44 83 THR A N 1
ATOM 637 C CA . THR A 1 83 ? 3.410 -2.927 29.032 1.00 97.44 83 THR A CA 1
ATOM 638 C C . THR A 1 83 ? 2.633 -1.619 28.880 1.00 97.44 83 THR A C 1
ATOM 640 O O . THR A 1 83 ? 2.492 -0.878 29.851 1.00 97.44 83 THR A O 1
ATOM 643 N N . VAL A 1 84 ? 2.062 -1.356 27.700 1.00 97.19 84 VAL A N 1
ATOM 644 C CA . VAL A 1 84 ? 1.265 -0.145 27.440 1.00 97.19 84 VAL A CA 1
ATOM 645 C C . VAL A 1 84 ? 0.020 -0.097 28.334 1.00 97.19 84 VAL A C 1
ATOM 647 O O . VAL A 1 84 ? -0.241 0.928 28.965 1.00 97.19 84 VAL A O 1
ATOM 650 N N . ARG A 1 85 ? -0.722 -1.207 28.466 1.00 97.44 85 ARG A N 1
ATOM 651 C CA . ARG A 1 85 ? -1.896 -1.285 29.357 1.00 97.44 85 ARG A CA 1
ATOM 652 C C . ARG A 1 85 ? -1.514 -1.038 30.823 1.00 97.44 85 ARG A C 1
ATOM 654 O O . ARG A 1 85 ? -2.204 -0.289 31.511 1.00 97.44 85 ARG A O 1
ATOM 661 N N . ASN A 1 86 ? -0.406 -1.620 31.285 1.00 97.25 86 ASN A N 1
ATOM 662 C CA . ASN A 1 86 ? 0.083 -1.444 32.654 1.00 97.25 86 ASN A CA 1
ATOM 663 C C . ASN A 1 86 ? 0.519 -0.001 32.926 1.00 97.25 86 ASN A C 1
ATOM 665 O O . ASN A 1 86 ? 0.198 0.543 33.979 1.00 97.25 86 ASN A O 1
ATOM 669 N N . ASN A 1 87 ? 1.198 0.645 31.976 1.00 96.12 87 ASN A N 1
ATOM 670 C CA . ASN A 1 87 ? 1.586 2.048 32.100 1.00 96.12 87 ASN A CA 1
ATOM 671 C C . ASN A 1 87 ? 0.361 2.960 32.233 1.00 96.12 87 ASN A C 1
ATOM 673 O O . ASN A 1 87 ? 0.314 3.789 33.142 1.00 96.12 87 ASN A O 1
ATOM 677 N N . VAL A 1 88 ? -0.655 2.767 31.387 1.00 96.81 88 VAL A N 1
ATOM 678 C CA . VAL A 1 88 ? -1.915 3.522 31.460 1.00 96.81 88 VAL A CA 1
ATOM 679 C C . VAL A 1 88 ? -2.630 3.289 32.798 1.00 96.81 88 VAL A C 1
ATOM 681 O O . VAL A 1 88 ? -3.042 4.250 33.449 1.00 96.81 88 VAL A O 1
ATOM 684 N N . ALA A 1 89 ? -2.728 2.037 33.257 1.00 96.25 89 ALA A N 1
ATOM 685 C CA . ALA A 1 89 ? -3.366 1.701 34.532 1.00 96.25 89 ALA A CA 1
ATOM 686 C C . ALA A 1 89 ? -2.624 2.300 35.741 1.00 96.25 89 ALA A C 1
ATOM 688 O O . ALA A 1 89 ? -3.246 2.867 36.641 1.00 96.25 89 ALA A O 1
ATOM 689 N N . ASN A 1 90 ? -1.291 2.231 35.748 1.00 95.44 90 ASN A N 1
ATOM 690 C CA . ASN A 1 90 ? -0.466 2.804 36.810 1.00 95.44 90 ASN A CA 1
ATOM 691 C C . ASN A 1 90 ? -0.615 4.326 36.886 1.00 95.44 90 ASN A C 1
ATOM 693 O O . ASN A 1 90 ? -0.688 4.882 37.981 1.00 95.44 90 ASN A O 1
ATOM 697 N N . GLN A 1 91 ? -0.719 5.003 35.742 1.00 92.88 91 GLN A N 1
ATOM 698 C CA . GLN A 1 91 ? -0.951 6.444 35.711 1.00 92.88 91 GLN A CA 1
ATOM 699 C C . GLN A 1 91 ? -2.350 6.836 36.191 1.00 92.88 91 GLN A C 1
ATOM 701 O O . GLN A 1 91 ? -2.482 7.796 36.951 1.00 92.88 91 GLN A O 1
ATOM 706 N N . ALA A 1 92 ? -3.384 6.075 35.818 1.00 93.12 92 ALA A N 1
ATOM 707 C CA . ALA A 1 92 ? -4.734 6.282 36.338 1.00 93.12 92 ALA A CA 1
ATOM 708 C C . ALA A 1 92 ? -4.772 6.147 37.872 1.00 93.12 92 ALA A C 1
ATOM 710 O O . ALA A 1 92 ? -5.343 6.997 38.558 1.00 93.12 92 ALA A O 1
ATOM 711 N N . ASN A 1 93 ? -4.085 5.140 38.422 1.00 94.12 93 ASN A N 1
ATOM 712 C CA . ASN A 1 93 ? -3.957 4.957 39.869 1.00 94.12 93 ASN A CA 1
ATOM 713 C C . ASN A 1 93 ? -3.168 6.093 40.540 1.00 94.12 93 ASN A C 1
ATOM 715 O O . ASN A 1 93 ? -3.553 6.557 41.614 1.00 94.12 93 ASN A O 1
ATOM 719 N N . ALA A 1 94 ? -2.094 6.579 39.909 1.00 92.31 94 ALA A N 1
ATOM 720 C CA . ALA A 1 94 ? -1.301 7.693 40.428 1.00 92.31 94 ALA A CA 1
ATOM 721 C C . ALA A 1 94 ? -2.108 9.003 40.495 1.00 92.31 94 ALA A C 1
ATOM 723 O O . ALA A 1 94 ? -2.021 9.724 41.490 1.00 92.31 94 ALA A O 1
ATOM 724 N N . MET A 1 95 ? -2.938 9.294 39.484 1.00 90.94 95 MET A N 1
ATOM 725 C CA . MET A 1 95 ? -3.831 10.460 39.512 1.00 90.94 95 MET A CA 1
ATOM 726 C C . MET A 1 95 ? -4.866 10.369 40.639 1.00 90.94 95 MET A C 1
ATOM 728 O O . MET A 1 95 ? -5.144 11.370 41.296 1.00 90.94 95 MET A O 1
ATOM 732 N N . LEU A 1 96 ? -5.402 9.174 40.906 1.00 90.56 96 LEU A N 1
ATOM 733 C CA . LEU A 1 96 ? -6.403 8.962 41.955 1.00 90.56 96 LEU A CA 1
ATOM 734 C C . LEU A 1 96 ? -5.804 9.133 43.363 1.00 90.56 96 LEU A C 1
ATOM 736 O O . LEU A 1 96 ? -6.451 9.691 44.245 1.00 90.56 96 LEU A O 1
ATOM 740 N N . GLN A 1 97 ? -4.537 8.747 43.558 1.00 87.44 97 GLN A N 1
ATOM 741 C CA . GLN A 1 97 ? -3.817 8.991 44.814 1.00 87.44 97 GLN A CA 1
ATOM 742 C C . GLN A 1 97 ? -3.508 10.475 45.056 1.00 87.44 97 GLN A C 1
ATOM 744 O O . GLN A 1 97 ? -3.541 10.917 46.202 1.00 87.44 97 GLN A O 1
ATOM 749 N N . GLN A 1 98 ? -3.256 11.266 44.006 1.00 84.06 98 GLN A N 1
ATOM 750 C CA . GLN A 1 98 ? -3.054 12.717 44.145 1.00 84.06 98 GLN A CA 1
ATOM 751 C C . GLN A 1 98 ? -4.349 13.473 44.471 1.00 84.06 98 GLN A C 1
ATOM 753 O O . GLN A 1 98 ? -4.297 14.575 45.013 1.00 84.06 98 GLN A O 1
ATOM 758 N N . GLN A 1 99 ? -5.508 12.891 44.156 1.00 77.12 99 GLN A N 1
ATOM 759 C CA . GLN A 1 99 ? -6.813 13.486 44.429 1.00 77.12 99 GLN A CA 1
ATOM 760 C C . GLN A 1 99 ? -7.386 13.134 45.802 1.00 77.12 99 GLN A C 1
ATOM 762 O O . GLN A 1 99 ? -8.479 13.605 46.099 1.00 77.12 99 GLN A O 1
ATOM 767 N N . LEU A 1 100 ? -6.698 12.364 46.657 1.00 74.00 100 LEU A N 1
ATOM 768 C CA . LEU A 1 100 ? -7.083 12.295 48.067 1.00 74.00 100 LEU A CA 1
ATOM 769 C C . LEU A 1 100 ? -6.612 13.585 48.756 1.00 74.00 100 LEU A C 1
ATOM 771 O O . LEU A 1 100 ? -5.417 13.713 49.044 1.00 74.00 100 LEU A O 1
ATOM 775 N N . PRO A 1 101 ? -7.503 14.558 49.041 1.00 63.34 101 PRO A N 1
ATOM 776 C CA . PRO A 1 101 ? -7.113 15.696 49.845 1.00 63.34 101 PRO A CA 1
ATOM 777 C C . PRO A 1 101 ? -6.660 15.179 51.208 1.00 63.34 101 PRO A C 1
ATOM 779 O O . PRO A 1 101 ? -7.319 14.353 51.841 1.00 63.34 101 PRO A O 1
ATOM 782 N N . LEU A 1 102 ? -5.534 15.712 51.675 1.00 59.78 102 LEU A N 1
ATOM 783 C CA . LEU A 1 102 ? -4.948 15.503 53.000 1.00 59.78 102 LEU A CA 1
ATOM 784 C C . LEU A 1 102 ? -5.806 16.155 54.106 1.00 59.78 102 LEU A C 1
ATOM 786 O O . LEU A 1 102 ? -5.303 16.717 55.075 1.00 59.78 102 LEU A O 1
ATOM 790 N N . SER A 1 103 ? -7.129 16.092 53.964 1.00 57.56 103 SER A N 1
ATOM 791 C CA . SER A 1 103 ? -8.106 16.452 54.976 1.00 57.56 103 SER A CA 1
ATOM 792 C C . SER A 1 103 ? -8.153 15.319 55.993 1.00 57.56 103 SER A C 1
ATOM 794 O O . SER A 1 103 ? -9.074 14.512 56.012 1.00 57.56 103 SER A O 1
ATOM 796 N N . ARG A 1 104 ? -7.120 15.240 56.834 1.00 53.84 104 ARG A N 1
ATOM 797 C CA . ARG A 1 104 ? -7.191 14.530 58.108 1.00 53.84 104 ARG A CA 1
ATOM 798 C C . ARG A 1 104 ? -8.161 15.338 58.980 1.00 53.84 104 ARG A C 1
ATOM 800 O O . ARG A 1 104 ? -7.789 16.444 59.376 1.00 53.84 104 ARG A O 1
ATOM 807 N N . PRO A 1 105 ? -9.398 14.881 59.245 1.00 56.72 105 PRO A N 1
ATOM 808 C CA . PRO A 1 105 ? -10.240 15.593 60.189 1.00 56.72 105 PRO A CA 1
ATOM 809 C C . PRO A 1 105 ? -9.578 15.513 61.577 1.00 56.72 105 PRO A C 1
ATOM 811 O O . PRO A 1 105 ? -9.040 14.456 61.931 1.00 56.72 105 PRO A O 1
ATOM 814 N N . PRO A 1 106 ? -9.574 16.596 62.372 1.00 53.34 106 PRO A N 1
ATOM 815 C CA . PRO A 1 106 ? -9.241 16.490 63.784 1.00 53.34 106 PRO A CA 1
ATOM 816 C C . PRO A 1 106 ? -10.233 15.519 64.433 1.00 53.34 106 PRO A C 1
ATOM 818 O O . PRO A 1 106 ? -11.443 15.675 64.284 1.00 53.34 106 PRO A O 1
ATOM 821 N N . GLN A 1 107 ? -9.708 14.492 65.106 1.00 55.97 107 GLN A N 1
ATOM 822 C CA . GLN A 1 107 ? -10.493 13.555 65.909 1.00 55.97 107 GLN A CA 1
ATOM 823 C C . GLN A 1 107 ? -11.342 14.338 66.922 1.00 55.97 107 GLN A C 1
ATOM 825 O O . GLN A 1 107 ? -10.767 14.987 67.799 1.00 55.97 107 GLN A O 1
ATOM 830 N N . PRO A 1 108 ? -12.681 14.261 66.867 1.00 54.78 108 PRO A N 1
ATOM 831 C CA . PRO A 1 108 ? -13.503 14.661 67.989 1.00 54.78 108 PRO A CA 1
ATOM 832 C C . PRO A 1 108 ? -13.573 13.497 68.981 1.00 54.78 108 PRO A C 1
ATOM 834 O O . PRO A 1 108 ? -13.836 12.350 68.606 1.00 54.78 108 PRO A O 1
ATOM 837 N N . ALA A 1 109 ? -13.344 13.798 70.257 1.00 56.56 109 ALA A N 1
ATOM 838 C CA . ALA A 1 109 ? -13.706 12.908 71.348 1.00 56.56 109 ALA A CA 1
ATOM 839 C C . ALA A 1 109 ? -15.202 12.567 71.242 1.00 56.56 109 ALA A C 1
ATOM 841 O O . ALA A 1 109 ? -16.034 13.457 71.055 1.00 56.56 109 ALA A O 1
ATOM 842 N N . GLN A 1 110 ? -15.528 11.277 71.321 1.00 54.09 110 GLN A N 1
ATOM 843 C CA . GLN A 1 110 ? -16.905 10.794 71.273 1.00 54.09 110 GLN A CA 1
ATOM 844 C C . GLN A 1 110 ? -17.727 11.332 72.450 1.00 54.09 110 GLN A C 1
ATOM 846 O O . GLN A 1 110 ? -17.250 11.338 73.587 1.00 54.09 110 GLN A O 1
ATOM 851 N N . PRO A 1 111 ? -19.005 11.643 72.198 1.00 52.28 111 PRO A N 1
ATOM 852 C CA . PRO A 1 111 ? -20.037 11.148 73.091 1.00 52.28 111 PRO A CA 1
ATOM 853 C C . PRO A 1 111 ? -21.184 10.449 72.348 1.00 52.28 111 PRO A C 1
ATOM 855 O O . PRO A 1 111 ? -21.297 10.476 71.124 1.00 52.28 111 PRO A O 1
ATOM 858 N N . ALA A 1 112 ? -21.979 9.763 73.164 1.00 49.59 112 ALA A N 1
ATOM 859 C CA . ALA A 1 112 ? -22.997 8.775 72.851 1.00 49.59 112 ALA A CA 1
ATOM 860 C C . ALA A 1 112 ? -24.064 9.179 71.814 1.00 49.59 112 ALA A C 1
ATOM 862 O O . ALA A 1 112 ? -24.380 10.350 71.615 1.00 49.59 112 ALA A O 1
ATOM 863 N N . ALA A 1 113 ? -24.649 8.133 71.217 1.00 48.94 113 ALA A N 1
ATOM 864 C CA . ALA A 1 113 ? -25.799 8.145 70.315 1.00 48.94 113 ALA A CA 1
ATOM 865 C C . ALA A 1 113 ? -26.956 9.029 70.816 1.00 48.94 113 ALA A C 1
ATOM 867 O O . ALA A 1 113 ? -27.179 9.119 72.027 1.00 48.94 113 ALA A O 1
ATOM 868 N N . PRO A 1 114 ? -27.763 9.584 69.891 1.00 54.25 114 PRO A N 1
ATOM 869 C CA . PRO A 1 114 ? -29.096 8.989 69.772 1.00 54.25 114 PRO A CA 1
ATOM 870 C C . PRO A 1 114 ? -29.740 9.007 68.363 1.00 54.25 114 PRO A C 1
ATOM 872 O O . PRO A 1 114 ? -29.409 9.796 67.484 1.00 54.25 114 PRO A O 1
ATOM 875 N N . SER A 1 115 ? -30.684 8.069 68.224 1.00 47.22 115 SER A N 1
ATOM 876 C CA . SER A 1 115 ? -31.969 8.073 67.496 1.00 47.22 115 SER A CA 1
ATOM 877 C C . SER A 1 115 ? -32.143 8.772 66.136 1.00 47.22 115 SER A C 1
ATOM 879 O O . SER A 1 115 ? -32.073 9.988 65.995 1.00 47.22 115 SER A O 1
ATOM 881 N N . TYR A 1 116 ? -32.585 7.932 65.193 1.00 52.62 116 TYR A N 1
ATOM 882 C CA . TYR A 1 116 ? -33.312 8.206 63.952 1.00 52.62 116 TYR A CA 1
ATOM 883 C C . TYR A 1 116 ? -34.260 9.418 63.988 1.00 52.62 116 TYR A C 1
ATOM 885 O O . TYR A 1 116 ? -35.088 9.556 64.887 1.00 52.62 116 TYR A O 1
ATOM 893 N N . SER A 1 117 ? -34.241 10.206 62.911 1.00 45.81 117 SER A N 1
ATOM 894 C CA . SER A 1 117 ? -35.364 11.044 62.477 1.00 45.81 117 SER A CA 1
ATOM 895 C C . SER A 1 117 ? -35.368 11.163 60.950 1.00 45.81 117 SER A C 1
ATOM 897 O O . SER A 1 117 ? -34.375 11.550 60.336 1.00 45.81 117 SER A O 1
ATOM 899 N N . PHE A 1 118 ? -36.495 10.779 60.347 1.00 52.19 118 PHE A N 1
ATOM 900 C CA . PHE A 1 118 ? -36.801 10.917 58.924 1.00 52.19 118 PHE A CA 1
ATOM 901 C C . PHE A 1 118 ? -36.804 12.399 58.522 1.00 52.19 118 PHE A C 1
ATOM 903 O O . PHE A 1 118 ? -37.473 13.204 59.165 1.00 52.19 118 PHE A O 1
ATOM 910 N N . SER A 1 119 ? -36.096 12.749 57.444 1.00 43.78 119 SER A N 1
ATOM 911 C CA . SER A 1 119 ? -36.150 14.081 56.832 1.00 43.78 119 SER A CA 1
ATOM 912 C C . SER A 1 119 ? -36.690 14.021 55.400 1.00 43.78 119 SER A C 1
ATOM 914 O O . SER A 1 119 ? -36.293 13.195 54.582 1.00 43.78 119 SER A O 1
ATOM 916 N N . ILE A 1 120 ? -37.647 14.919 55.202 1.00 56.62 120 ILE A N 1
ATOM 917 C CA . ILE A 1 120 ? -38.510 15.295 54.076 1.00 56.62 120 ILE A CA 1
ATOM 918 C C . ILE A 1 120 ? -37.795 15.326 52.701 1.00 56.62 120 ILE A C 1
ATOM 920 O O . ILE A 1 120 ? -36.640 15.748 52.628 1.00 56.62 120 ILE A O 1
ATOM 924 N N . PRO A 1 121 ? -38.473 14.945 51.594 1.00 58.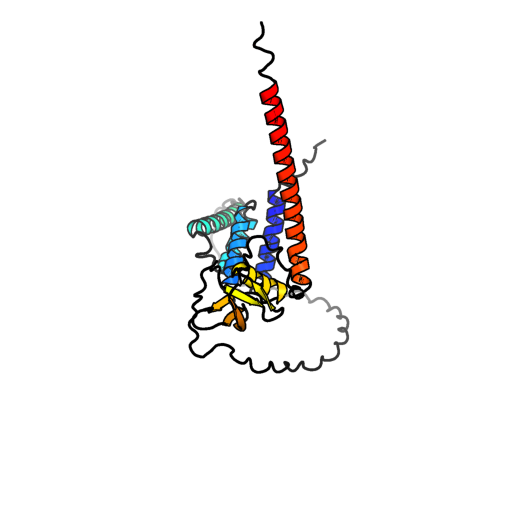06 121 PRO A N 1
ATOM 925 C CA . PRO A 1 121 ? -37.922 15.040 50.240 1.00 58.06 121 PRO A CA 1
ATOM 926 C C . PRO A 1 121 ? -37.793 16.499 49.750 1.00 58.06 121 PRO A C 1
ATOM 928 O O . PRO A 1 121 ? -38.646 17.331 50.064 1.00 58.06 121 PRO A O 1
ATOM 931 N N . PRO A 1 122 ? -36.767 16.828 48.942 1.00 58.94 122 PRO A N 1
ATOM 932 C CA . PRO A 1 122 ? -36.566 18.181 48.436 1.00 58.94 122 PRO A CA 1
ATOM 933 C C . PRO A 1 122 ? -37.588 18.553 47.350 1.00 58.94 122 PRO A C 1
ATOM 935 O O . PRO A 1 122 ? -37.724 17.878 46.329 1.00 58.94 122 PRO A O 1
ATOM 938 N N . THR A 1 123 ? -38.272 19.675 47.566 1.00 60.72 123 THR A N 1
ATOM 939 C CA . THR A 1 123 ? -39.109 20.379 46.586 1.00 60.72 123 THR A CA 1
ATOM 940 C C . THR A 1 123 ? -38.249 20.886 45.428 1.00 60.72 123 THR A C 1
ATOM 942 O O . THR A 1 123 ? -37.311 21.655 45.635 1.00 60.72 123 THR A O 1
ATOM 945 N N . MET A 1 124 ? -38.571 20.463 44.202 1.00 65.06 124 MET A N 1
ATOM 946 C CA . MET A 1 124 ? -37.897 20.938 42.992 1.00 65.06 124 MET A CA 1
ATOM 947 C C . MET A 1 124 ? -38.224 22.413 42.693 1.00 65.06 124 MET A C 1
ATOM 949 O O . MET A 1 124 ? -39.367 22.834 42.889 1.00 65.06 124 MET A O 1
ATOM 953 N N . PRO A 1 125 ? -37.257 23.196 42.181 1.00 73.75 125 PRO A N 1
ATOM 954 C CA . PRO A 1 125 ? -37.490 24.569 41.749 1.00 73.75 125 PRO A CA 1
ATOM 955 C C . PRO A 1 125 ? -38.346 24.643 40.466 1.00 73.75 125 PRO A C 1
ATOM 957 O O . PRO A 1 125 ? -38.362 23.698 39.672 1.00 73.75 125 PRO A O 1
ATOM 960 N N . PRO A 1 126 ? -39.052 25.768 40.246 1.00 66.62 126 PRO A N 1
ATOM 961 C CA . PRO A 1 126 ? -39.931 25.961 39.099 1.00 66.62 126 PRO A CA 1
ATOM 962 C C . PRO A 1 126 ? -39.160 25.985 37.774 1.00 66.62 126 PRO A C 1
ATOM 964 O O . PRO A 1 126 ? -38.114 26.620 37.634 1.00 66.62 126 PRO A O 1
ATOM 967 N N . MET A 1 127 ? -39.725 25.279 36.797 1.00 64.62 127 MET A N 1
ATOM 968 C CA . MET A 1 127 ? -39.227 25.147 35.432 1.00 64.62 127 MET A CA 1
ATOM 969 C C . MET A 1 127 ? -39.235 26.515 34.717 1.00 64.62 127 MET A C 1
ATOM 971 O O . MET A 1 127 ? -40.251 27.212 34.775 1.00 64.62 127 MET A O 1
ATOM 975 N N . PRO A 1 128 ? -38.143 26.925 34.045 1.00 70.88 128 PRO A N 1
ATOM 976 C CA . PRO A 1 128 ? -38.111 28.178 33.296 1.00 70.88 128 PRO A CA 1
ATOM 977 C C . PRO A 1 128 ? -39.048 28.129 32.073 1.00 70.88 128 PRO A C 1
ATOM 979 O O . PRO A 1 128 ? -39.300 27.046 31.531 1.00 70.88 128 PRO A O 1
ATOM 982 N N . PRO A 1 129 ? -39.566 29.287 31.619 1.00 60.81 129 PRO A N 1
ATOM 983 C CA . PRO A 1 129 ? -40.450 29.365 30.463 1.00 60.81 129 PRO A CA 1
ATOM 984 C C . PRO A 1 129 ? -39.732 28.851 29.212 1.00 60.81 129 PRO A C 1
ATOM 986 O O . PRO A 1 129 ? -38.631 29.292 28.882 1.00 60.81 129 PRO A O 1
ATOM 989 N N . GLN A 1 130 ? -40.359 27.892 28.531 1.00 53.75 130 GLN A N 1
ATOM 990 C CA . GLN A 1 130 ? -39.861 27.340 27.278 1.00 53.75 130 GLN A CA 1
ATOM 991 C C . GLN A 1 130 ? -39.844 28.441 26.216 1.00 53.75 130 GLN A C 1
ATOM 993 O O . GLN A 1 130 ? -40.891 28.914 25.776 1.00 53.75 130 GLN A O 1
ATOM 998 N N . SER A 1 131 ? -38.643 28.849 25.813 1.00 58.28 131 SER A N 1
ATOM 999 C CA . SER A 1 131 ? -38.437 29.690 24.641 1.00 58.28 131 SER A CA 1
ATOM 1000 C C . SER A 1 131 ? -39.008 28.978 23.418 1.00 58.28 131 SER A C 1
ATOM 1002 O O . SER A 1 131 ? -38.606 27.860 23.091 1.00 58.28 131 SER A O 1
ATOM 1004 N N . SER A 1 132 ? -39.958 29.629 22.756 1.00 60.59 132 SER A N 1
ATOM 1005 C CA . SER A 1 132 ? -40.544 29.209 21.490 1.00 60.59 132 SER A CA 1
ATOM 1006 C C . SER A 1 132 ? -39.445 29.011 20.445 1.00 60.59 132 SER A C 1
ATOM 1008 O O . SER A 1 132 ? -38.852 29.964 19.941 1.00 60.59 132 SER A O 1
ATOM 1010 N N . LEU A 1 133 ? -39.157 27.745 20.138 1.00 61.72 133 LEU A N 1
ATOM 1011 C CA . LEU A 1 133 ? -38.271 27.366 19.044 1.00 61.72 133 LEU A CA 1
ATOM 1012 C C . LEU A 1 133 ? -38.835 27.915 17.722 1.00 61.72 133 LEU A C 1
ATOM 1014 O O . LEU A 1 133 ? -40.040 27.791 17.480 1.00 61.72 133 LEU A O 1
ATOM 1018 N N . PRO A 1 134 ? -37.993 28.514 16.860 1.00 76.38 134 PRO A N 1
ATOM 1019 C CA . PRO A 1 134 ? -38.414 28.924 15.532 1.00 76.38 134 PRO A CA 1
ATOM 1020 C C . PRO A 1 134 ? -38.892 27.701 14.733 1.00 76.38 134 PRO A C 1
ATOM 1022 O O . PRO A 1 134 ? -38.376 26.595 14.930 1.00 76.38 134 PRO A O 1
ATOM 1025 N N . PRO A 1 135 ? -39.878 27.879 13.838 1.00 76.62 135 PRO A N 1
ATOM 1026 C CA . PRO A 1 135 ? -40.404 26.789 13.033 1.00 76.62 135 PRO A CA 1
ATOM 1027 C C . PRO A 1 135 ? -39.276 26.139 12.216 1.00 76.62 135 PRO A C 1
ATOM 1029 O O . PRO A 1 135 ? -38.400 26.847 11.706 1.00 76.62 135 PRO A O 1
ATOM 1032 N N . PRO A 1 136 ? -39.273 24.800 12.096 1.00 76.88 136 PRO A N 1
ATOM 1033 C CA . PRO A 1 136 ? -38.264 24.098 11.321 1.00 76.88 136 PRO A CA 1
ATOM 1034 C C . PRO A 1 136 ? -38.299 24.566 9.858 1.00 76.88 136 PRO A C 1
ATOM 1036 O O . PRO A 1 136 ? -39.376 24.873 9.335 1.00 76.88 136 PRO A O 1
ATOM 1039 N N . PRO A 1 137 ? -37.138 24.625 9.182 1.00 80.81 137 PRO A N 1
ATOM 1040 C CA . PRO A 1 137 ? -37.089 24.962 7.768 1.00 80.81 137 PRO A CA 1
ATOM 1041 C C . PRO A 1 137 ? -37.944 23.975 6.955 1.00 80.81 137 PRO A C 1
ATOM 1043 O O . PRO A 1 137 ? -38.050 22.801 7.330 1.00 80.81 137 PRO A O 1
ATOM 1046 N N . PRO A 1 138 ? -38.556 24.429 5.846 1.00 77.38 138 PRO A N 1
ATOM 1047 C CA . PRO A 1 138 ? -39.379 23.580 4.998 1.00 77.38 138 PRO A CA 1
ATOM 1048 C C . PRO A 1 138 ? -38.568 22.364 4.549 1.00 77.38 138 PRO A C 1
ATOM 1050 O O . PRO A 1 138 ? -37.455 22.497 4.036 1.00 77.38 138 PRO A O 1
ATOM 1053 N N . MET A 1 139 ? -39.124 21.175 4.789 1.00 76.06 139 MET A N 1
ATOM 1054 C CA . MET A 1 139 ? -38.480 19.921 4.418 1.00 76.06 139 MET A CA 1
ATOM 1055 C C . MET A 1 139 ? -38.203 19.913 2.908 1.00 76.06 139 MET A C 1
ATOM 1057 O O . MET A 1 139 ? -39.081 20.303 2.130 1.00 76.06 139 MET A O 1
ATOM 1061 N N . PRO A 1 140 ? -37.010 19.469 2.472 1.00 77.75 140 PRO A N 1
ATOM 1062 C CA . PRO A 1 140 ? -36.743 19.284 1.057 1.00 77.75 140 PRO A CA 1
ATOM 1063 C C . PRO A 1 140 ? -37.755 18.285 0.474 1.00 77.75 140 PRO A C 1
ATOM 1065 O O . PRO A 1 140 ? -38.166 17.353 1.174 1.00 77.75 140 PRO A O 1
ATOM 1068 N N . PRO A 1 141 ? -38.179 18.474 -0.789 1.00 81.88 141 PRO A N 1
ATOM 1069 C CA . PRO A 1 141 ? -39.138 17.585 -1.426 1.00 81.88 141 PRO A CA 1
ATOM 1070 C C . PRO A 1 141 ? -38.632 16.137 -1.357 1.00 81.88 141 PRO A C 1
ATOM 1072 O O . PRO A 1 141 ? -37.426 15.912 -1.515 1.00 81.88 141 PRO A O 1
ATOM 1075 N N . PRO A 1 142 ? -39.525 15.161 -1.106 1.00 71.38 142 PRO A N 1
ATOM 1076 C CA . PRO A 1 142 ? -39.150 13.760 -0.998 1.00 71.38 142 PRO A CA 1
ATOM 1077 C C . PRO A 1 142 ? -38.416 13.356 -2.272 1.00 71.38 142 PRO A C 1
ATOM 1079 O O . PRO A 1 142 ? -38.968 13.419 -3.373 1.00 71.38 142 PRO A O 1
ATOM 1082 N N . GLN A 1 143 ? -37.141 12.996 -2.118 1.00 73.44 143 GLN A N 1
ATOM 1083 C CA . GLN A 1 143 ? -36.371 12.464 -3.228 1.00 73.44 143 GLN A CA 1
ATOM 1084 C C . GLN A 1 143 ? -37.099 11.212 -3.732 1.00 73.44 143 GLN A C 1
ATOM 1086 O O . GLN A 1 143 ? -37.536 10.400 -2.908 1.00 73.44 143 GLN A O 1
ATOM 1091 N N . PRO A 1 144 ? -37.286 11.061 -5.056 1.00 73.38 144 PRO A N 1
ATOM 1092 C CA . PRO A 1 144 ? -37.920 9.872 -5.599 1.00 73.38 144 PRO A CA 1
ATOM 1093 C C . PRO A 1 144 ? -37.160 8.643 -5.085 1.00 73.38 144 PRO A C 1
ATOM 1095 O O . PRO A 1 144 ? -35.927 8.692 -5.020 1.00 73.38 144 PRO A O 1
ATOM 1098 N N . PRO A 1 145 ? -37.860 7.564 -4.692 1.00 63.94 145 PRO A N 1
ATOM 1099 C CA . PRO A 1 145 ? -37.209 6.354 -4.226 1.00 63.94 145 PRO A CA 1
ATOM 1100 C C . PRO A 1 145 ? -36.227 5.914 -5.305 1.00 63.94 145 PRO A C 1
ATOM 1102 O O . PRO A 1 145 ? -36.616 5.566 -6.421 1.00 63.94 145 PRO A O 1
ATOM 1105 N N . MET A 1 146 ? -34.935 5.989 -4.984 1.00 55.06 146 MET A N 1
ATOM 1106 C CA . MET A 1 146 ? -33.900 5.377 -5.793 1.00 55.06 146 MET A CA 1
ATOM 1107 C C . MET A 1 146 ? -34.148 3.876 -5.731 1.00 55.06 146 MET A C 1
ATOM 1109 O O . MET A 1 146 ? -33.696 3.195 -4.812 1.00 55.06 146 MET A O 1
ATOM 1113 N N . PHE A 1 147 ? -34.913 3.361 -6.689 1.00 52.12 147 PHE A N 1
ATOM 1114 C CA . PHE A 1 147 ? -34.940 1.937 -6.949 1.00 52.12 147 PHE A CA 1
ATOM 1115 C C . PHE A 1 147 ? -33.484 1.525 -7.177 1.00 52.12 147 PHE A C 1
ATOM 1117 O O . PHE A 1 147 ? -32.830 2.131 -8.033 1.00 52.12 147 PHE A O 1
ATOM 1124 N N . PRO A 1 148 ? -32.932 0.576 -6.397 1.00 48.00 148 PRO A N 1
ATOM 1125 C CA . PRO A 1 148 ? -31.594 0.082 -6.657 1.00 48.00 148 PRO A CA 1
ATOM 1126 C C . PRO A 1 148 ? -31.606 -0.418 -8.093 1.00 48.00 148 PRO A C 1
ATOM 1128 O O . PRO A 1 148 ? -32.359 -1.339 -8.415 1.00 48.00 148 PRO A O 1
ATOM 1131 N N . THR A 1 149 ? -30.845 0.243 -8.967 1.00 48.03 149 THR A N 1
ATOM 1132 C CA . THR A 1 149 ? -30.681 -0.185 -10.352 1.00 48.03 149 THR A CA 1
ATOM 1133 C C . THR A 1 149 ? -30.339 -1.668 -10.285 1.00 48.03 149 THR A C 1
ATOM 1135 O O . THR A 1 149 ? -29.335 -1.991 -9.641 1.00 48.03 149 THR A O 1
ATOM 1138 N N . PRO A 1 150 ? -31.181 -2.573 -10.823 1.00 43.50 150 PRO A N 1
ATOM 1139 C CA . PRO A 1 150 ? -30.955 -3.999 -10.694 1.00 43.50 150 PRO A CA 1
ATOM 1140 C C . PRO A 1 150 ? -29.572 -4.274 -11.259 1.00 43.50 150 PRO A C 1
ATOM 1142 O O . PRO A 1 150 ? -29.346 -4.120 -12.461 1.00 43.50 150 PRO A O 1
ATOM 1145 N N . GLN A 1 151 ? -28.620 -4.583 -10.374 1.00 51.75 151 GLN A N 1
ATOM 1146 C CA . GLN A 1 151 ? -27.295 -4.962 -10.817 1.00 51.75 151 GLN A CA 1
ATOM 1147 C C . GLN A 1 151 ? -27.511 -6.208 -11.673 1.00 51.75 151 GLN A C 1
ATOM 1149 O O . GLN A 1 151 ? -28.131 -7.160 -11.183 1.00 51.75 151 GLN A O 1
ATOM 1154 N N . PRO A 1 152 ? -27.109 -6.193 -12.958 1.00 50.25 152 PRO A N 1
ATOM 1155 C CA . PRO A 1 152 ? -27.267 -7.354 -13.817 1.00 50.25 152 PRO A CA 1
ATOM 1156 C C . PRO A 1 152 ? -26.652 -8.527 -13.069 1.00 50.25 152 PRO A C 1
ATOM 1158 O O . PRO A 1 152 ? -25.508 -8.409 -12.631 1.00 50.25 152 PRO A O 1
ATOM 1161 N N . ALA A 1 153 ? -27.446 -9.582 -12.843 1.00 51.28 153 ALA A N 1
ATOM 1162 C CA . ALA A 1 153 ? -27.059 -10.736 -12.041 1.00 51.28 153 ALA A CA 1
ATOM 1163 C C . ALA A 1 153 ? -25.614 -11.098 -12.384 1.00 51.28 153 ALA A C 1
ATOM 1165 O O . ALA A 1 153 ? -25.347 -11.511 -13.515 1.00 51.28 153 ALA A O 1
ATOM 1166 N N . LEU A 1 154 ? -24.700 -10.815 -11.445 1.00 56.47 154 LEU A N 1
ATOM 1167 C CA . LEU A 1 154 ? -23.258 -10.936 -11.623 1.00 56.47 154 LEU A CA 1
ATOM 1168 C C . LEU A 1 154 ? -22.998 -12.344 -12.141 1.00 56.47 154 LEU A C 1
ATOM 1170 O O . LEU A 1 154 ? -23.074 -13.316 -11.384 1.00 56.47 154 LEU A O 1
ATOM 1174 N N . ARG A 1 155 ? -22.771 -12.470 -13.453 1.00 61.88 155 ARG A N 1
ATOM 1175 C CA . ARG A 1 155 ? -22.405 -13.754 -14.032 1.00 61.88 155 ARG A CA 1
ATOM 1176 C C . ARG A 1 155 ? -21.136 -14.161 -13.309 1.00 61.88 155 ARG A C 1
ATOM 1178 O O . ARG A 1 155 ? -20.159 -13.417 -13.312 1.00 61.88 155 ARG A O 1
ATOM 1185 N N . ARG A 1 156 ? -21.172 -15.312 -12.636 1.00 71.56 156 ARG A N 1
ATOM 1186 C CA . ARG A 1 156 ? -19.955 -15.911 -12.096 1.00 71.56 156 ARG A CA 1
ATOM 1187 C C . ARG A 1 156 ? -19.034 -16.146 -13.284 1.00 71.56 156 ARG A C 1
ATOM 1189 O O . ARG A 1 156 ? -19.317 -17.000 -14.118 1.00 71.56 156 ARG A O 1
ATOM 1196 N N . CYS A 1 157 ? -17.974 -15.354 -13.369 1.00 78.31 157 CYS A N 1
ATOM 1197 C CA . CYS A 1 157 ? -16.928 -15.539 -14.366 1.00 78.31 157 CYS A CA 1
ATOM 1198 C C . CYS A 1 157 ? -16.017 -16.712 -13.986 1.00 78.31 157 CYS A C 1
ATOM 1200 O O . CYS A 1 157 ? -15.211 -17.151 -14.795 1.00 78.31 157 CYS A O 1
ATOM 1202 N N . PHE A 1 158 ? -16.116 -17.224 -12.754 1.00 84.31 158 PHE A N 1
ATOM 1203 C CA . PHE A 1 158 ? -15.293 -18.340 -12.311 1.00 84.31 158 PHE A CA 1
ATOM 1204 C C . PHE A 1 158 ? -15.910 -19.670 -12.740 1.00 84.31 158 PHE A C 1
ATOM 1206 O O . PHE A 1 158 ? -17.090 -19.907 -12.449 1.00 84.31 158 PHE A O 1
ATOM 1213 N N . PRO A 1 159 ? -15.133 -20.561 -13.376 1.00 84.44 159 PRO A N 1
ATOM 1214 C CA . PRO A 1 159 ? -15.584 -21.921 -13.598 1.00 84.44 159 PRO A CA 1
ATOM 1215 C C . PRO A 1 159 ? -15.900 -22.588 -12.245 1.00 84.44 159 PRO A C 1
ATOM 1217 O O . PRO A 1 159 ? -15.213 -22.333 -11.245 1.00 84.44 159 PRO A O 1
ATOM 1220 N N . PRO A 1 160 ? -16.952 -23.426 -12.173 1.00 77.00 160 PRO A N 1
ATOM 1221 C CA . PRO A 1 160 ? -17.221 -24.206 -10.974 1.00 77.00 160 PRO A CA 1
ATOM 1222 C C . PRO A 1 160 ? -15.990 -25.074 -10.680 1.00 77.00 160 PRO A C 1
ATOM 1224 O O . PRO A 1 160 ? -15.502 -25.769 -11.567 1.00 77.00 160 PRO A O 1
ATOM 1227 N N . ASN A 1 161 ? -15.491 -25.021 -9.441 1.00 82.31 161 ASN A N 1
ATOM 1228 C CA . ASN A 1 161 ? -14.259 -25.683 -8.978 1.00 82.31 161 ASN A CA 1
ATOM 1229 C C . ASN A 1 161 ? -12.933 -25.012 -9.382 1.00 82.31 161 ASN A C 1
ATOM 1231 O O . ASN A 1 161 ? -11.906 -25.687 -9.457 1.00 82.31 161 ASN A O 1
ATOM 1235 N N . LEU A 1 162 ? -12.917 -23.691 -9.601 1.00 82.25 162 LEU A N 1
ATOM 1236 C CA . LEU A 1 162 ? -11.657 -22.958 -9.746 1.00 82.25 162 LEU A CA 1
ATOM 1237 C C . LEU A 1 162 ? -10.801 -23.131 -8.478 1.00 82.25 162 LEU A C 1
ATOM 1239 O O . LEU A 1 162 ? -11.095 -22.558 -7.427 1.00 82.25 162 LEU A O 1
ATOM 1243 N N . ASN A 1 163 ? -9.728 -23.914 -8.578 1.00 76.69 163 ASN A N 1
ATOM 1244 C CA . ASN A 1 163 ? -8.733 -23.997 -7.520 1.00 76.69 163 ASN A CA 1
ATOM 1245 C C . ASN A 1 163 ? -8.016 -22.647 -7.412 1.00 76.69 163 ASN A C 1
ATOM 1247 O O . ASN A 1 163 ? -7.489 -22.127 -8.398 1.00 76.69 163 ASN A O 1
ATOM 1251 N N . CYS A 1 164 ? -7.978 -22.084 -6.202 1.00 78.75 164 CYS A N 1
ATOM 1252 C CA . CYS A 1 164 ? -7.216 -20.878 -5.883 1.00 78.75 164 CYS A CA 1
ATOM 1253 C C . CYS A 1 164 ? -5.713 -21.184 -5.938 1.00 78.75 164 CYS A C 1
ATOM 1255 O O . CYS A 1 164 ? -5.060 -21.361 -4.911 1.00 78.75 164 CYS A O 1
ATOM 1257 N N . HIS A 1 165 ? -5.175 -21.288 -7.147 1.00 81.12 165 HIS A N 1
ATOM 1258 C CA . HIS A 1 165 ? -3.777 -21.581 -7.404 1.00 81.12 165 HIS A CA 1
ATOM 1259 C C . HIS A 1 165 ? -3.231 -20.625 -8.460 1.00 81.12 165 HIS A C 1
ATOM 1261 O O . HIS A 1 165 ? -3.744 -20.536 -9.574 1.00 81.12 165 HIS A O 1
ATOM 1267 N N . VAL A 1 166 ? -2.165 -19.911 -8.106 1.00 79.50 166 VAL A N 1
ATOM 1268 C CA . VAL A 1 166 ? -1.436 -19.038 -9.028 1.00 79.50 166 VAL A CA 1
ATOM 1269 C C . VAL A 1 166 ? -0.150 -19.756 -9.416 1.00 79.50 166 VAL A C 1
ATOM 1271 O O . VAL A 1 166 ? 0.812 -19.745 -8.650 1.00 79.50 166 VAL A O 1
ATOM 1274 N N . ALA A 1 167 ? -0.148 -20.389 -10.590 1.00 79.00 167 ALA A N 1
ATOM 1275 C CA . ALA A 1 167 ? 0.985 -21.171 -11.082 1.00 79.00 167 ALA A CA 1
ATOM 1276 C C . ALA A 1 167 ? 2.130 -20.275 -11.575 1.00 79.00 167 ALA A C 1
ATOM 1278 O O . ALA A 1 167 ? 3.306 -20.621 -11.434 1.00 79.00 167 ALA A O 1
ATOM 1279 N N . ILE A 1 168 ? 1.799 -19.085 -12.093 1.00 72.50 168 ILE A N 1
ATOM 1280 C CA . ILE A 1 168 ? 2.801 -18.107 -12.520 1.00 72.50 168 ILE A CA 1
ATOM 1281 C C . ILE A 1 168 ? 3.584 -17.624 -11.300 1.00 72.50 168 ILE A C 1
ATOM 1283 O O . ILE A 1 168 ? 3.123 -16.790 -10.512 1.00 72.50 168 ILE A O 1
ATOM 1287 N N . LYS A 1 169 ? 4.818 -18.121 -11.165 1.00 71.50 169 LYS A N 1
ATOM 1288 C CA . LYS A 1 169 ? 5.777 -17.602 -10.184 1.00 71.50 169 LYS A CA 1
ATOM 1289 C C . LYS A 1 169 ? 5.960 -16.103 -10.407 1.00 71.50 169 LYS A C 1
ATOM 1291 O O . LYS A 1 169 ? 5.933 -15.634 -11.541 1.00 71.50 169 LYS A O 1
ATOM 1296 N N . TRP A 1 170 ? 6.225 -15.370 -9.323 1.00 66.75 170 TRP A N 1
ATOM 1297 C CA . TRP A 1 170 ? 6.285 -13.898 -9.237 1.00 66.75 170 TRP A CA 1
ATOM 1298 C C . TRP A 1 170 ? 7.039 -13.183 -10.385 1.00 66.75 170 TRP A C 1
ATOM 1300 O O . TRP A 1 170 ? 6.792 -12.006 -10.616 1.00 66.75 170 TRP A O 1
ATOM 1310 N N . ARG A 1 171 ? 7.918 -13.870 -11.136 1.00 66.81 171 ARG A N 1
ATOM 1311 C CA . ARG A 1 171 ? 8.644 -13.347 -12.310 1.00 66.81 171 ARG A CA 1
ATOM 1312 C C . ARG A 1 171 ? 8.854 -14.376 -13.431 1.00 66.81 171 ARG A C 1
ATOM 1314 O O . ARG A 1 171 ? 9.956 -14.460 -13.980 1.00 66.81 171 ARG A O 1
ATOM 1321 N N . GLN A 1 172 ? 7.861 -15.196 -13.765 1.00 76.69 172 GLN A N 1
ATOM 1322 C CA . GLN A 1 172 ? 8.002 -16.084 -14.923 1.00 76.69 172 GLN A CA 1
ATOM 1323 C C . GLN A 1 172 ? 8.087 -15.233 -16.202 1.00 76.69 172 GLN A C 1
ATOM 1325 O O . GLN A 1 172 ? 7.215 -14.419 -16.485 1.00 76.69 172 GLN A O 1
ATOM 1330 N N . GLN A 1 173 ? 9.205 -15.334 -16.924 1.00 76.19 173 GLN A N 1
ATOM 1331 C CA . GLN A 1 173 ? 9.573 -14.340 -17.939 1.00 76.19 173 GLN A CA 1
ATOM 1332 C C . GLN A 1 173 ? 8.816 -14.477 -19.262 1.00 76.19 173 GLN A C 1
ATOM 1334 O O . GLN A 1 173 ? 8.893 -13.548 -20.070 1.00 76.19 173 GLN A O 1
ATOM 1339 N N . ASP A 1 174 ? 8.112 -15.587 -19.462 1.00 91.19 174 ASP A N 1
ATOM 1340 C CA . ASP A 1 174 ? 7.557 -15.992 -20.755 1.00 91.19 174 ASP A CA 1
ATOM 1341 C C . ASP A 1 174 ? 6.069 -15.667 -20.907 1.00 91.19 174 ASP A C 1
ATOM 1343 O O . ASP A 1 174 ? 5.521 -15.843 -21.988 1.00 91.19 174 ASP A O 1
ATOM 1347 N N . TRP A 1 175 ? 5.429 -15.126 -19.868 1.00 93.50 175 TRP A N 1
ATOM 1348 C CA . TRP A 1 175 ? 4.004 -14.793 -19.861 1.00 93.50 175 TRP A CA 1
ATOM 1349 C C . TRP A 1 175 ? 3.770 -13.357 -19.386 1.00 93.50 175 TRP A C 1
ATOM 1351 O O . TRP A 1 175 ? 4.585 -12.785 -18.657 1.00 93.50 175 TRP A O 1
ATOM 1361 N N . ALA A 1 176 ? 2.670 -12.754 -19.829 1.00 94.31 176 ALA A N 1
ATOM 1362 C CA . ALA A 1 176 ? 2.246 -11.425 -19.414 1.00 94.31 176 ALA A CA 1
ATOM 1363 C C . ALA A 1 176 ? 0.726 -11.365 -19.218 1.00 94.31 176 ALA A C 1
ATOM 1365 O O . ALA A 1 176 ? -0.032 -11.942 -19.993 1.00 94.31 176 ALA A O 1
ATOM 1366 N N . TYR A 1 177 ? 0.298 -10.628 -18.196 1.00 95.06 177 TYR A N 1
ATOM 1367 C CA . TYR A 1 177 ? -1.107 -10.381 -17.879 1.00 95.06 177 TYR A CA 1
ATOM 1368 C C . TYR A 1 177 ? -1.652 -9.258 -18.757 1.00 95.06 177 TYR A C 1
ATOM 1370 O O . TYR A 1 177 ? -1.058 -8.179 -18.793 1.00 95.06 177 TYR A O 1
ATOM 1378 N N . VAL A 1 178 ? -2.769 -9.485 -19.441 1.00 95.00 178 VAL A N 1
ATOM 1379 C CA . VAL A 1 178 ? -3.452 -8.466 -20.244 1.00 95.00 178 VAL A CA 1
ATOM 1380 C C . VAL A 1 178 ? -4.513 -7.780 -19.393 1.00 95.00 178 VAL A C 1
ATOM 1382 O O . VAL A 1 178 ? -5.364 -8.441 -18.803 1.00 95.00 178 VAL A O 1
ATOM 1385 N N . CYS A 1 179 ? -4.474 -6.451 -19.318 1.00 94.88 179 CYS A N 1
ATOM 1386 C CA . CYS A 1 179 ? -5.540 -5.680 -18.686 1.00 94.88 179 CYS A CA 1
ATOM 1387 C C . CYS A 1 179 ? -6.825 -5.773 -19.515 1.00 94.88 179 CYS A C 1
ATOM 1389 O O . CYS A 1 179 ? -6.829 -5.409 -20.688 1.00 94.88 179 CYS A O 1
ATOM 1391 N N . ASP A 1 180 ? -7.920 -6.175 -18.878 1.00 93.00 180 ASP A N 1
ATOM 1392 C CA . ASP A 1 180 ? -9.261 -6.265 -19.466 1.00 93.00 180 ASP A CA 1
ATOM 1393 C C . ASP A 1 180 ? -9.825 -4.903 -19.910 1.00 93.00 180 ASP A C 1
ATOM 1395 O O . ASP A 1 180 ? -10.657 -4.841 -20.809 1.00 93.00 180 ASP A O 1
ATOM 1399 N N . LEU A 1 181 ? -9.364 -3.799 -19.311 1.00 90.12 181 LEU A N 1
ATOM 1400 C CA . LEU A 1 181 ? -9.834 -2.451 -19.649 1.00 90.12 181 LEU A CA 1
ATOM 1401 C C . LEU A 1 181 ? -9.038 -1.767 -20.764 1.00 90.12 181 LEU A C 1
ATOM 1403 O O . LEU A 1 181 ? -9.616 -1.020 -21.547 1.00 90.12 181 LEU A O 1
ATOM 1407 N N . CYS A 1 182 ? -7.713 -1.942 -20.809 1.00 89.50 182 CYS A N 1
ATOM 1408 C CA . CYS A 1 182 ? -6.858 -1.209 -21.757 1.00 89.50 182 CYS A CA 1
ATOM 1409 C C . CYS A 1 182 ? -6.004 -2.084 -22.675 1.00 89.50 182 CYS A C 1
ATOM 1411 O O . CYS A 1 182 ? -5.283 -1.545 -23.510 1.00 89.50 182 CYS A O 1
ATOM 1413 N N . GLY A 1 183 ? -6.028 -3.407 -22.513 1.00 91.06 183 GLY A N 1
ATOM 1414 C CA . GLY A 1 183 ? -5.236 -4.330 -23.325 1.00 91.06 183 GLY A CA 1
ATOM 1415 C C . GLY A 1 183 ? -3.727 -4.289 -23.060 1.00 91.06 183 GLY A C 1
ATOM 1416 O O . GLY A 1 183 ? -2.968 -4.960 -23.756 1.00 91.06 183 GLY A O 1
ATOM 1417 N N . HIS A 1 184 ? -3.249 -3.521 -22.074 1.00 90.19 184 HIS A N 1
ATOM 1418 C CA . HIS A 1 184 ? -1.824 -3.500 -21.748 1.00 90.19 184 HIS A CA 1
ATOM 1419 C C . HIS A 1 184 ? -1.348 -4.817 -21.160 1.00 90.19 184 HIS A C 1
ATOM 1421 O O . HIS A 1 184 ? -1.987 -5.391 -20.281 1.00 90.19 184 HIS A O 1
ATOM 1427 N N . THR A 1 185 ? -0.165 -5.236 -21.601 1.00 92.44 185 THR A N 1
ATOM 1428 C CA . THR A 1 185 ? 0.502 -6.434 -21.104 1.00 92.44 185 THR A CA 1
ATOM 1429 C C . THR A 1 185 ? 1.463 -6.088 -19.970 1.00 92.44 185 THR A C 1
ATOM 1431 O O . THR A 1 185 ? 2.377 -5.278 -20.149 1.00 92.44 185 THR A O 1
ATOM 1434 N N . HIS A 1 186 ? 1.323 -6.754 -18.831 1.00 92.69 186 HIS A N 1
ATOM 1435 C CA . HIS A 1 186 ? 2.181 -6.597 -17.664 1.00 92.69 186 HIS A CA 1
ATOM 1436 C C . HIS A 1 186 ? 2.948 -7.898 -17.407 1.00 92.69 186 HIS A C 1
ATOM 1438 O O . HIS A 1 186 ? 2.330 -8.926 -17.145 1.00 92.69 186 HIS A O 1
ATOM 1444 N N . PRO A 1 187 ? 4.290 -7.894 -17.472 1.00 91.38 187 PRO A N 1
ATOM 1445 C CA . PRO A 1 187 ? 5.084 -9.108 -17.273 1.00 91.38 187 PRO A CA 1
ATOM 1446 C C . PRO A 1 187 ? 5.239 -9.498 -15.796 1.00 91.38 187 PRO A C 1
ATOM 1448 O O . PRO A 1 187 ? 5.719 -10.585 -15.498 1.00 91.38 187 PRO A O 1
ATOM 1451 N N . ASP A 1 188 ? 4.909 -8.595 -14.874 1.00 92.06 188 ASP A N 1
ATOM 1452 C CA . ASP A 1 188 ? 5.053 -8.791 -13.434 1.00 92.06 188 ASP A CA 1
ATOM 1453 C C . ASP A 1 188 ? 3.677 -8.709 -12.765 1.00 92.06 188 ASP A C 1
ATOM 1455 O O . ASP A 1 188 ? 2.879 -7.812 -13.057 1.00 92.06 188 ASP A O 1
ATOM 1459 N N . ARG A 1 189 ? 3.400 -9.659 -11.864 1.00 93.12 189 ARG A N 1
ATOM 1460 C CA . ARG A 1 189 ? 2.116 -9.746 -11.153 1.00 93.12 189 ARG A CA 1
ATOM 1461 C C . ARG A 1 189 ? 1.889 -8.536 -10.245 1.00 93.12 189 ARG A C 1
ATOM 1463 O O . ARG A 1 189 ? 0.760 -8.067 -10.127 1.00 93.12 189 ARG A O 1
ATOM 1470 N N . GLY A 1 190 ? 2.937 -8.028 -9.599 1.00 92.56 190 GLY A N 1
ATOM 1471 C CA . GLY A 1 190 ? 2.861 -6.856 -8.732 1.00 92.56 190 GLY A CA 1
ATOM 1472 C C . GLY A 1 190 ? 2.546 -5.585 -9.518 1.00 92.56 190 GLY A C 1
ATOM 1473 O O . GLY A 1 190 ? 1.689 -4.802 -9.100 1.00 92.56 190 GLY A O 1
ATOM 1474 N N . ASP A 1 191 ? 3.177 -5.411 -10.681 1.00 91.88 191 ASP A N 1
ATOM 1475 C CA . ASP A 1 191 ? 2.879 -4.290 -11.580 1.00 91.88 191 ASP A CA 1
ATOM 1476 C C . ASP A 1 191 ? 1.451 -4.371 -12.130 1.00 91.88 191 ASP A C 1
ATOM 1478 O O . ASP A 1 191 ? 0.750 -3.358 -12.146 1.00 91.88 191 ASP A O 1
ATOM 1482 N N . PHE A 1 192 ? 0.989 -5.568 -12.506 1.00 94.75 192 PHE A N 1
ATOM 1483 C CA . PHE A 1 192 ? -0.391 -5.784 -12.936 1.00 94.75 192 PHE A CA 1
ATOM 1484 C C . PHE A 1 192 ? -1.405 -5.486 -11.820 1.00 94.75 192 PHE A C 1
ATOM 1486 O O . PHE A 1 192 ? -2.343 -4.719 -12.019 1.00 94.75 192 PHE A O 1
ATOM 1493 N N . ASN A 1 193 ? -1.193 -6.007 -10.607 1.00 94.81 193 ASN A N 1
ATOM 1494 C CA . ASN A 1 193 ? -2.076 -5.730 -9.469 1.00 94.81 193 ASN A CA 1
ATOM 1495 C C . ASN A 1 193 ? -2.138 -4.230 -9.152 1.00 94.81 193 ASN A C 1
ATOM 1497 O O . ASN A 1 193 ? -3.217 -3.688 -8.912 1.00 94.81 193 ASN A O 1
ATOM 1501 N N . ARG A 1 194 ? -0.994 -3.532 -9.176 1.00 92.06 194 ARG A N 1
ATOM 1502 C CA . ARG A 1 194 ? -0.955 -2.075 -8.989 1.00 92.06 194 ARG A CA 1
ATOM 1503 C C . ARG A 1 194 ? -1.724 -1.356 -10.095 1.00 92.06 194 ARG A C 1
ATOM 1505 O O . ARG A 1 194 ? -2.481 -0.435 -9.797 1.00 92.06 194 ARG A O 1
ATOM 1512 N N . HIS A 1 195 ? -1.527 -1.766 -11.343 1.00 93.25 195 HIS A N 1
ATOM 1513 C CA . HIS A 1 195 ? -2.225 -1.213 -12.496 1.00 93.25 195 HIS A CA 1
ATOM 1514 C C . HIS A 1 195 ? -3.746 -1.335 -12.338 1.00 93.25 195 HIS A C 1
ATOM 1516 O O . HIS A 1 195 ? -4.451 -0.339 -12.470 1.00 93.25 195 HIS A O 1
ATOM 1522 N N . MET A 1 196 ? -4.246 -2.498 -11.921 1.00 93.88 196 MET A N 1
ATOM 1523 C CA . MET A 1 196 ? -5.676 -2.709 -11.677 1.00 93.88 196 MET A CA 1
ATOM 1524 C C . MET A 1 196 ? -6.195 -1.926 -10.462 1.00 93.88 196 MET A C 1
ATOM 1526 O O . MET A 1 196 ? -7.266 -1.322 -10.520 1.00 93.88 196 MET A O 1
ATOM 1530 N N . LYS A 1 197 ? -5.420 -1.850 -9.375 1.00 92.75 197 LYS A N 1
ATOM 1531 C CA . LYS A 1 197 ? -5.815 -1.098 -8.173 1.00 92.75 197 LYS A CA 1
ATOM 1532 C C . LYS A 1 197 ? -5.946 0.403 -8.445 1.00 92.75 197 LYS A C 1
ATOM 1534 O O . LYS A 1 197 ? -6.857 1.039 -7.928 1.00 92.75 197 LYS A O 1
ATOM 1539 N N . ILE A 1 198 ? -5.051 0.968 -9.256 1.00 87.75 198 ILE A N 1
ATOM 1540 C CA . ILE A 1 198 ? -4.983 2.417 -9.501 1.00 87.75 198 ILE A CA 1
ATOM 1541 C C . ILE A 1 198 ? -5.782 2.818 -10.742 1.00 87.75 198 ILE A C 1
ATOM 1543 O O . ILE A 1 198 ? -6.569 3.760 -10.688 1.00 87.75 198 ILE A O 1
ATOM 1547 N N . GLY A 1 199 ? -5.592 2.113 -11.858 1.00 86.00 199 GLY A N 1
ATOM 1548 C CA . GLY A 1 199 ? -6.243 2.430 -13.128 1.00 86.00 199 GLY A CA 1
ATOM 1549 C C . GLY A 1 199 ? -7.712 2.059 -13.150 1.00 86.00 199 GLY A C 1
ATOM 1550 O O . GLY A 1 199 ? -8.540 2.886 -13.517 1.00 86.00 199 GLY A O 1
ATOM 1551 N N . ALA A 1 200 ? -8.036 0.846 -12.699 1.00 86.81 200 ALA A N 1
ATOM 1552 C CA . ALA A 1 200 ? -9.408 0.350 -12.665 1.00 86.81 200 ALA A CA 1
ATOM 1553 C C . ALA A 1 200 ? -10.139 0.662 -11.347 1.00 86.81 200 ALA A C 1
ATOM 1555 O O . ALA A 1 200 ? -11.311 0.327 -11.215 1.00 86.81 200 ALA A O 1
ATOM 1556 N N . GLN A 1 201 ? -9.458 1.266 -10.364 1.00 89.25 201 GLN A N 1
ATOM 1557 C CA . GLN A 1 201 ? -9.981 1.528 -9.012 1.00 89.25 201 GLN A CA 1
ATOM 1558 C C . GLN A 1 201 ? -10.526 0.290 -8.286 1.00 89.25 201 GLN A C 1
ATOM 1560 O O . GLN A 1 201 ? -11.410 0.387 -7.437 1.00 89.25 201 GLN A O 1
ATOM 1565 N N . ARG A 1 202 ? -9.977 -0.888 -8.590 1.00 91.94 202 ARG A N 1
ATOM 1566 C CA . ARG A 1 202 ? -10.375 -2.141 -7.943 1.00 91.94 202 ARG A CA 1
ATOM 1567 C C . ARG A 1 202 ? -9.644 -2.266 -6.605 1.00 91.94 202 ARG A C 1
ATOM 1569 O O . ARG A 1 202 ? -8.527 -2.784 -6.524 1.00 91.94 202 ARG A O 1
ATOM 1576 N N . VAL A 1 203 ? -10.236 -1.712 -5.547 1.00 90.62 203 VAL A N 1
ATOM 1577 C CA . VAL A 1 203 ? -9.683 -1.775 -4.183 1.00 90.62 203 VAL A CA 1
ATOM 1578 C C . VAL A 1 203 ? -9.662 -3.231 -3.718 1.00 90.62 203 VAL A C 1
ATOM 1580 O O . VAL A 1 203 ? -10.647 -3.938 -3.873 1.00 90.62 203 VAL A O 1
ATOM 1583 N N . GLY A 1 204 ? -8.533 -3.697 -3.181 1.00 91.94 204 GLY A N 1
ATOM 1584 C CA . GLY A 1 204 ? -8.365 -5.100 -2.773 1.00 91.94 204 GLY A CA 1
ATOM 1585 C C . GLY A 1 204 ? -8.200 -6.087 -3.937 1.00 91.94 204 GLY A C 1
ATOM 1586 O O . GLY A 1 204 ? -8.303 -7.291 -3.728 1.00 91.94 204 GLY A O 1
ATOM 1587 N N . PHE A 1 205 ? -7.949 -5.609 -5.164 1.00 95.62 205 PHE A N 1
ATOM 1588 C CA . PHE A 1 205 ? -7.729 -6.477 -6.324 1.00 95.62 205 PHE A CA 1
ATOM 1589 C C . PHE A 1 205 ? -6.558 -7.444 -6.114 1.00 95.62 205 PHE A C 1
ATOM 1591 O O . PHE A 1 205 ? -5.416 -7.026 -5.897 1.00 95.62 205 PHE A O 1
ATOM 1598 N N . LYS A 1 206 ? -6.844 -8.740 -6.249 1.00 95.19 206 LYS A N 1
ATOM 1599 C CA . LYS A 1 206 ? -5.870 -9.830 -6.193 1.00 95.19 206 LYS A CA 1
ATOM 1600 C C . LYS A 1 206 ? -6.178 -10.890 -7.247 1.00 95.19 206 LYS A C 1
ATOM 1602 O O . LYS A 1 206 ? -7.289 -11.406 -7.315 1.00 95.19 206 LYS A O 1
ATOM 1607 N N . ILE A 1 207 ? -5.171 -11.271 -8.034 1.00 95.25 207 ILE A N 1
ATOM 1608 C CA . ILE A 1 207 ? -5.241 -12.481 -8.867 1.00 95.25 207 ILE A CA 1
ATOM 1609 C C . ILE A 1 207 ? -5.325 -13.701 -7.944 1.00 95.25 207 ILE A C 1
ATOM 1611 O O . ILE A 1 207 ? -4.433 -13.886 -7.110 1.00 95.25 207 ILE A O 1
ATOM 1615 N N . VAL A 1 208 ? -6.373 -14.508 -8.099 1.00 94.62 208 VAL A N 1
ATOM 1616 C CA . VAL A 1 208 ? -6.625 -15.746 -7.342 1.00 94.62 208 VAL A CA 1
ATOM 1617 C C . VAL A 1 208 ? -6.192 -16.996 -8.103 1.00 94.62 208 VAL A C 1
ATOM 1619 O O . VAL A 1 208 ? -5.782 -17.967 -7.473 1.00 94.62 208 VAL A O 1
ATOM 1622 N N . SER A 1 209 ? -6.234 -16.962 -9.436 1.00 93.88 209 SER A N 1
ATOM 1623 C CA . SER A 1 209 ? -5.767 -18.055 -10.286 1.00 93.88 209 SER A CA 1
ATOM 1624 C C . SER A 1 209 ? -5.177 -17.516 -11.584 1.00 93.88 209 SER A C 1
ATOM 1626 O O . SER A 1 209 ? -5.671 -16.536 -12.137 1.00 93.88 209 SER A O 1
ATOM 1628 N N . ALA A 1 210 ? -4.079 -18.116 -12.025 1.00 93.12 210 ALA A N 1
ATOM 1629 C CA . ALA A 1 210 ? -3.453 -17.848 -13.314 1.00 93.12 210 ALA A CA 1
ATOM 1630 C C . ALA A 1 210 ? -2.537 -19.028 -13.633 1.00 93.12 210 ALA A C 1
ATOM 1632 O O . ALA A 1 210 ? -1.540 -19.237 -12.929 1.00 93.12 210 ALA A O 1
ATOM 1633 N N . ASP A 1 211 ? -2.891 -19.795 -14.657 1.00 92.31 211 ASP A N 1
ATOM 1634 C CA . ASP A 1 211 ? -2.167 -21.000 -15.048 1.00 92.31 211 ASP A CA 1
ATOM 1635 C C . ASP A 1 211 ? -2.029 -21.083 -16.571 1.00 92.31 211 ASP A C 1
ATOM 1637 O O . ASP A 1 211 ? -2.848 -21.715 -17.222 1.00 92.31 211 ASP A O 1
ATOM 1641 N N . PRO A 1 212 ? -0.994 -20.465 -17.157 1.00 91.94 212 PRO A N 1
ATOM 1642 C CA . PRO A 1 212 ? -0.907 -20.261 -18.598 1.00 91.94 212 PRO A CA 1
ATOM 1643 C C . PRO A 1 212 ? -0.734 -21.556 -19.402 1.00 91.94 212 PRO A C 1
ATOM 1645 O O . PRO A 1 212 ? -0.912 -21.532 -20.621 1.00 91.94 212 PRO A O 1
ATOM 1648 N N . GLU A 1 213 ? -0.359 -22.661 -18.751 1.00 90.50 213 GLU A N 1
ATOM 1649 C CA . GLU A 1 213 ? -0.219 -23.968 -19.397 1.00 90.50 213 GLU A CA 1
ATOM 1650 C C . GLU A 1 213 ? -1.585 -24.623 -19.623 1.00 90.50 213 GLU A C 1
ATOM 1652 O O . GLU A 1 213 ? -1.823 -25.188 -20.690 1.00 90.50 213 GLU A O 1
ATOM 1657 N N . ASN A 1 214 ? -2.492 -24.492 -18.651 1.00 92.12 214 ASN A N 1
ATOM 1658 C CA . ASN A 1 214 ? -3.819 -25.107 -18.687 1.00 92.12 214 ASN A CA 1
ATOM 1659 C C . ASN A 1 214 ? -4.914 -24.136 -19.148 1.00 92.12 214 ASN A C 1
ATOM 1661 O O . ASN A 1 214 ? -5.836 -24.530 -19.859 1.00 92.12 214 ASN A O 1
ATOM 1665 N N . ASP A 1 215 ? -4.814 -22.867 -18.756 1.00 92.88 215 ASP A N 1
ATOM 1666 C CA . ASP A 1 215 ? -5.786 -21.821 -19.039 1.00 92.88 215 ASP A CA 1
ATOM 1667 C C . ASP A 1 215 ? -5.096 -20.478 -19.324 1.00 92.88 215 ASP A C 1
ATOM 1669 O O . ASP A 1 215 ? -4.416 -19.879 -18.488 1.00 92.88 215 ASP A O 1
ATOM 1673 N N . ARG A 1 216 ? -5.318 -19.939 -20.524 1.00 94.56 216 ARG A N 1
ATOM 1674 C CA . ARG A 1 216 ? -4.757 -18.643 -20.939 1.00 94.56 216 ARG A CA 1
ATOM 1675 C C . ARG A 1 216 ? -5.514 -17.452 -20.356 1.00 94.56 216 ARG A C 1
ATOM 1677 O O . ARG A 1 216 ? -5.435 -16.360 -20.911 1.00 94.56 216 ARG A O 1
ATOM 1684 N N . HIS A 1 217 ? -6.196 -17.641 -19.234 1.00 95.38 217 HIS A N 1
ATOM 1685 C CA . HIS A 1 217 ? -6.882 -16.587 -18.511 1.00 95.38 217 HIS A CA 1
ATOM 1686 C C . HIS A 1 217 ? -6.342 -16.459 -17.087 1.00 95.38 217 HIS A C 1
ATOM 1688 O O . HIS A 1 217 ? -5.966 -17.428 -16.424 1.00 95.38 217 HIS A O 1
ATOM 1694 N N . TRP A 1 218 ? -6.302 -15.224 -16.601 1.00 95.81 218 TRP A N 1
ATOM 1695 C CA . TRP A 1 218 ? -6.158 -14.929 -15.186 1.00 95.81 218 TRP A CA 1
ATOM 1696 C C . TRP A 1 218 ? -7.540 -14.670 -14.594 1.00 95.81 218 TRP A C 1
ATOM 1698 O O . TRP A 1 218 ? -8.416 -14.104 -15.242 1.00 95.81 218 TRP A O 1
ATOM 1708 N N . TYR A 1 219 ? -7.704 -15.034 -13.329 1.00 95.38 219 TYR A N 1
ATOM 1709 C CA . TYR A 1 219 ? -8.898 -14.802 -12.529 1.00 95.38 219 TYR A CA 1
ATOM 1710 C C . TYR A 1 219 ? -8.518 -13.990 -11.302 1.00 95.38 219 TYR A C 1
ATOM 1712 O O . TYR A 1 219 ? -7.516 -14.274 -10.637 1.00 95.38 219 TYR A O 1
ATOM 1720 N N . ALA A 1 220 ? -9.316 -12.985 -10.968 1.00 95.44 220 ALA A N 1
ATOM 1721 C CA . ALA A 1 220 ? -9.061 -12.100 -9.843 1.00 95.44 220 ALA A CA 1
ATOM 1722 C C . ALA A 1 220 ? -10.335 -11.772 -9.069 1.00 95.44 220 ALA A C 1
ATOM 1724 O O . ALA A 1 220 ? -11.440 -11.834 -9.601 1.00 95.44 220 ALA A O 1
ATOM 1725 N N . VAL A 1 221 ? -10.159 -11.402 -7.804 1.00 94.62 221 VAL A N 1
ATOM 1726 C CA . VAL A 1 221 ? -11.226 -10.929 -6.917 1.00 94.62 221 VAL A CA 1
ATOM 1727 C C . VAL A 1 221 ? -10.792 -9.594 -6.320 1.00 94.62 221 VAL A C 1
ATOM 1729 O O . VAL A 1 221 ? -9.601 -9.406 -6.069 1.00 94.62 221 VAL A O 1
ATOM 1732 N N . ASP A 1 222 ? -11.714 -8.658 -6.114 1.00 95.12 222 ASP A N 1
ATOM 1733 C CA . ASP A 1 222 ? -11.439 -7.428 -5.361 1.00 95.12 222 ASP A CA 1
ATOM 1734 C C . ASP A 1 222 ? -11.888 -7.512 -3.891 1.00 95.12 222 ASP A C 1
ATOM 1736 O O . ASP A 1 222 ? -12.400 -8.529 -3.426 1.00 95.12 222 ASP A O 1
ATOM 1740 N N . GLY A 1 223 ? -11.684 -6.438 -3.131 1.00 89.38 223 GLY A N 1
ATOM 1741 C CA . GLY A 1 223 ? -12.066 -6.368 -1.721 1.00 89.38 223 GLY A CA 1
ATOM 1742 C C . GLY A 1 223 ? -13.580 -6.416 -1.485 1.00 89.38 223 GLY A C 1
ATOM 1743 O O . GLY A 1 223 ? -14.003 -6.715 -0.372 1.00 89.38 223 GLY A O 1
ATOM 1744 N N . ALA A 1 224 ? -14.393 -6.161 -2.515 1.00 89.81 224 ALA A N 1
ATOM 1745 C CA . ALA A 1 224 ? -15.850 -6.262 -2.459 1.00 89.81 224 ALA A CA 1
ATOM 1746 C C . ALA A 1 224 ? -16.365 -7.654 -2.874 1.00 89.81 224 ALA A C 1
ATOM 1748 O O . ALA A 1 224 ? -17.566 -7.907 -2.814 1.00 89.81 224 ALA A O 1
ATOM 1749 N N . GLY A 1 225 ? -15.477 -8.566 -3.284 1.00 89.62 225 GLY A N 1
ATOM 1750 C CA . GLY A 1 225 ? -15.845 -9.897 -3.760 1.00 89.62 225 GLY A CA 1
ATOM 1751 C C . GLY A 1 225 ? -16.255 -9.944 -5.235 1.00 89.62 225 GLY A C 1
ATOM 1752 O O . GLY A 1 225 ? -16.699 -10.997 -5.697 1.00 89.62 225 GLY A O 1
ATOM 1753 N N . ASN A 1 226 ? -16.089 -8.851 -5.992 1.00 92.50 226 ASN A N 1
ATOM 1754 C CA . ASN A 1 226 ? -16.343 -8.869 -7.430 1.00 92.50 226 ASN A CA 1
ATOM 1755 C C . ASN A 1 226 ? -15.294 -9.732 -8.125 1.00 92.50 226 ASN A C 1
ATOM 1757 O O . ASN A 1 226 ? -14.106 -9.676 -7.800 1.00 92.50 226 ASN A O 1
ATOM 1761 N N . GLN A 1 227 ? -15.748 -10.515 -9.096 1.00 92.56 227 GLN A N 1
ATOM 1762 C CA . GLN A 1 227 ? -14.920 -11.449 -9.847 1.00 92.56 227 GLN A CA 1
ATOM 1763 C C . GLN A 1 227 ? -14.539 -10.840 -11.191 1.00 92.56 227 GLN A C 1
ATOM 1765 O O . GLN A 1 227 ? -15.373 -10.256 -11.880 1.00 92.56 227 GLN A O 1
ATOM 1770 N N . TYR A 1 228 ? -13.281 -11.018 -11.571 1.00 94.81 228 TYR A N 1
ATOM 1771 C CA . TYR A 1 228 ? -12.719 -10.520 -12.817 1.00 94.81 228 TYR A CA 1
ATOM 1772 C C . TYR A 1 228 ? -11.952 -11.627 -13.519 1.00 94.81 228 TYR A C 1
ATOM 1774 O O . TYR A 1 228 ? -11.388 -12.511 -12.869 1.00 94.81 228 TYR A O 1
ATOM 1782 N N . MET A 1 229 ? -11.900 -11.541 -14.841 1.00 95.56 229 MET A N 1
ATOM 1783 C CA . MET A 1 229 ? -11.080 -12.404 -15.674 1.00 95.56 229 MET A CA 1
ATOM 1784 C C . MET A 1 229 ? -10.470 -11.601 -16.817 1.00 95.56 229 MET A C 1
ATOM 1786 O O . MET A 1 229 ? -11.011 -10.563 -17.199 1.00 95.56 229 MET A O 1
ATOM 1790 N N . GLY A 1 230 ? -9.373 -12.093 -17.368 1.00 95.31 230 GLY A N 1
ATOM 1791 C CA . GLY A 1 230 ? -8.795 -11.562 -18.594 1.00 95.31 230 GLY A CA 1
ATOM 1792 C C . GLY A 1 230 ? -7.678 -12.453 -19.104 1.00 95.31 230 GLY A C 1
ATOM 1793 O O . GLY A 1 230 ? -7.398 -13.494 -18.517 1.00 95.31 230 GLY A O 1
ATOM 1794 N N . ASP A 1 231 ? -7.036 -12.041 -20.190 1.00 96.69 231 ASP A N 1
ATOM 1795 C CA . ASP A 1 231 ? -6.121 -12.916 -20.920 1.00 96.69 231 ASP A CA 1
ATOM 1796 C C . ASP A 1 231 ? -4.697 -12.908 -20.353 1.00 96.69 231 ASP A C 1
ATOM 1798 O O . ASP A 1 231 ? -4.193 -11.906 -19.834 1.00 96.69 231 ASP A O 1
ATOM 1802 N N . ILE A 1 232 ? -4.009 -14.034 -20.513 1.00 95.69 232 ILE A N 1
ATOM 1803 C CA . ILE A 1 232 ? -2.571 -14.193 -20.317 1.00 95.69 232 ILE A CA 1
ATOM 1804 C C . ILE A 1 232 ? -1.960 -14.513 -21.678 1.00 95.69 232 ILE A C 1
ATOM 1806 O O . ILE A 1 232 ? -2.309 -15.500 -22.324 1.00 95.69 232 ILE A O 1
ATOM 1810 N N . VAL A 1 233 ? -1.017 -13.683 -22.115 1.00 95.25 233 VAL A N 1
ATOM 1811 C CA . VAL A 1 233 ? -0.372 -13.826 -23.424 1.00 95.25 233 VAL A CA 1
ATOM 1812 C C . VAL A 1 233 ? 1.088 -14.241 -23.278 1.00 95.25 233 VAL A C 1
ATOM 1814 O O . VAL A 1 233 ? 1.761 -13.802 -22.336 1.00 95.25 233 VAL A O 1
ATOM 1817 N N . PRO A 1 234 ? 1.614 -15.070 -24.200 1.00 93.94 234 PRO A N 1
ATOM 1818 C CA . PRO A 1 234 ? 3.031 -15.377 -24.224 1.00 93.94 234 PRO A CA 1
ATOM 1819 C C . PRO A 1 234 ? 3.802 -14.097 -24.532 1.00 93.94 234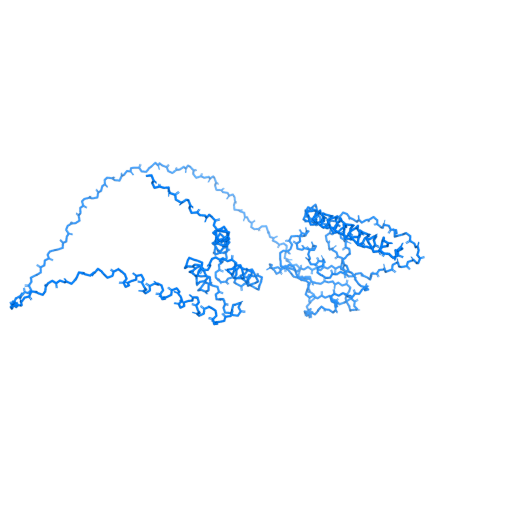 PRO A C 1
ATOM 1821 O O . PRO A 1 234 ? 3.499 -13.346 -25.463 1.00 93.94 234 PRO A O 1
ATOM 1824 N N . ARG A 1 235 ? 4.821 -13.827 -23.730 1.00 89.94 235 ARG A N 1
ATOM 1825 C CA . ARG A 1 235 ? 5.660 -12.655 -23.891 1.00 89.94 235 ARG A CA 1
ATOM 1826 C C . ARG A 1 235 ? 6.620 -12.903 -25.044 1.00 89.94 235 ARG A C 1
ATOM 1828 O O . ARG A 1 235 ? 7.638 -13.573 -24.885 1.00 89.94 235 ARG A O 1
ATOM 1835 N N . THR A 1 236 ? 6.353 -12.293 -26.194 1.00 81.06 236 THR A N 1
ATOM 1836 C CA . THR A 1 236 ? 7.294 -12.303 -27.316 1.00 81.06 236 THR A CA 1
ATOM 1837 C C . THR A 1 236 ? 8.534 -11.503 -26.928 1.00 81.06 236 THR A C 1
ATOM 1839 O O . THR A 1 236 ? 8.581 -10.271 -27.007 1.00 81.06 236 THR A O 1
ATOM 1842 N N . ARG A 1 237 ? 9.572 -12.195 -26.459 1.00 72.94 237 AR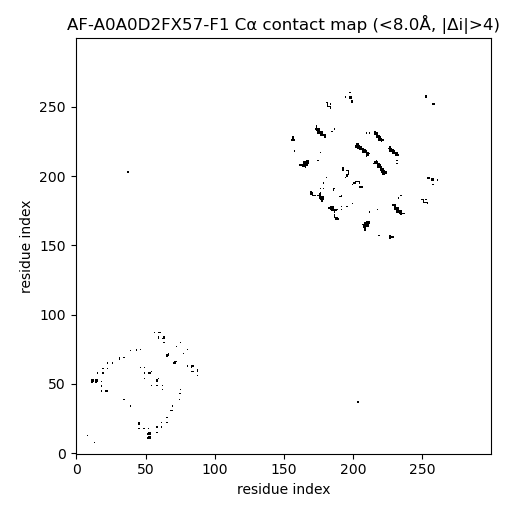G A N 1
ATOM 1843 C CA . ARG A 1 237 ? 10.913 -11.626 -26.365 1.00 72.94 237 ARG A CA 1
ATOM 1844 C C . ARG A 1 237 ? 11.448 -11.484 -27.779 1.00 72.94 237 ARG A C 1
ATOM 1846 O O . ARG A 1 237 ? 12.247 -12.304 -28.215 1.00 72.94 237 ARG A O 1
ATOM 1853 N N . ASN A 1 238 ? 11.066 -10.410 -28.462 1.00 61.72 238 ASN A N 1
ATOM 1854 C CA . ASN A 1 238 ? 11.751 -9.978 -29.674 1.00 61.72 238 ASN A CA 1
ATOM 1855 C C . ASN A 1 238 ? 13.133 -9.446 -29.265 1.00 61.72 238 ASN A C 1
ATOM 1857 O O . ASN A 1 238 ? 13.390 -8.245 -29.224 1.00 61.72 238 ASN A O 1
ATOM 1861 N N . LYS A 1 239 ? 14.026 -10.363 -28.877 1.00 60.22 239 LYS A N 1
ATOM 1862 C CA . LYS A 1 239 ? 15.472 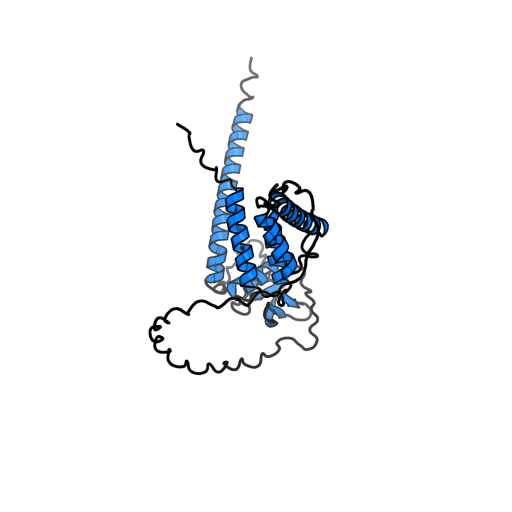-10.162 -28.869 1.00 60.22 239 LYS A CA 1
ATOM 1863 C C . LYS A 1 239 ? 15.946 -10.343 -30.308 1.00 60.22 239 LYS A C 1
ATOM 1865 O O . LYS A 1 239 ? 16.741 -11.234 -30.593 1.00 60.22 239 LYS A O 1
ATOM 1870 N N . GLU A 1 240 ? 15.453 -9.520 -31.225 1.00 61.47 240 GLU A N 1
ATOM 1871 C CA . GLU A 1 240 ? 16.177 -9.356 -32.477 1.00 61.47 240 GLU A CA 1
ATOM 1872 C C . GLU A 1 240 ? 17.523 -8.742 -32.097 1.00 61.47 240 GLU A C 1
ATOM 1874 O O . GLU A 1 240 ? 17.592 -7.631 -31.563 1.00 61.47 240 GLU A O 1
ATOM 1879 N N . LYS A 1 241 ? 18.590 -9.532 -32.248 1.00 59.56 241 LYS A N 1
ATOM 1880 C CA . LYS A 1 241 ? 19.971 -9.120 -31.995 1.00 59.56 241 LYS A CA 1
ATOM 1881 C C . LYS A 1 241 ? 20.244 -7.851 -32.815 1.00 59.56 241 LYS A C 1
ATOM 1883 O O . LYS A 1 241 ? 20.473 -7.934 -34.011 1.00 59.56 241 LYS A O 1
ATOM 1888 N N . GLY A 1 242 ? 20.179 -6.684 -32.176 1.00 73.19 242 GLY A N 1
ATOM 1889 C CA . GLY A 1 242 ? 20.460 -5.389 -32.808 1.00 73.19 242 GLY A CA 1
ATOM 1890 C C . GLY A 1 242 ? 19.263 -4.651 -33.426 1.00 73.19 242 GLY A C 1
ATOM 1891 O O . GLY A 1 242 ? 19.451 -3.548 -33.934 1.00 73.19 242 GLY A O 1
ATOM 1892 N N . GLY A 1 243 ? 18.040 -5.186 -33.350 1.00 61.50 243 GLY A N 1
ATOM 1893 C CA . GLY A 1 243 ? 16.844 -4.510 -33.862 1.00 61.50 243 GLY A CA 1
ATOM 1894 C C . GLY A 1 243 ? 16.372 -3.401 -32.920 1.00 61.50 243 GLY A C 1
ATOM 1895 O O . GLY A 1 243 ? 16.132 -3.641 -31.733 1.00 61.50 243 GLY A O 1
ATOM 1896 N N . LYS A 1 244 ? 16.225 -2.166 -33.425 1.00 65.69 244 LYS A N 1
ATOM 1897 C CA . LYS A 1 244 ? 15.514 -1.090 -32.710 1.00 65.69 244 LYS A CA 1
ATOM 1898 C C . LYS A 1 244 ? 14.166 -1.655 -32.265 1.00 65.69 244 LYS A C 1
ATOM 1900 O O . LYS A 1 244 ? 13.435 -2.173 -33.100 1.00 65.69 244 LYS A O 1
ATOM 1905 N N . ARG A 1 245 ? 13.839 -1.566 -30.968 1.00 58.81 245 ARG A N 1
ATOM 1906 C CA . ARG A 1 245 ? 12.522 -1.979 -30.461 1.00 58.81 245 ARG A CA 1
ATOM 1907 C C . ARG A 1 245 ? 11.463 -1.270 -31.298 1.00 58.81 245 ARG A C 1
ATOM 1909 O O . ARG A 1 245 ? 11.305 -0.058 -31.151 1.00 58.81 245 ARG A O 1
ATOM 1916 N N . VAL A 1 246 ? 10.778 -2.009 -32.170 1.00 61.91 246 VAL A N 1
ATOM 1917 C CA . VAL A 1 246 ? 9.587 -1.510 -32.848 1.00 61.91 246 VAL A CA 1
ATOM 1918 C C . VAL A 1 246 ? 8.623 -1.173 -31.723 1.00 61.91 246 VAL A C 1
ATOM 1920 O O . VAL A 1 246 ? 8.166 -2.057 -30.996 1.00 61.91 246 VAL A O 1
ATOM 1923 N N . GLN A 1 247 ? 8.421 0.122 -31.487 1.00 59.44 247 GLN A N 1
ATOM 1924 C CA . GLN A 1 247 ? 7.402 0.568 -30.558 1.00 59.44 247 GLN A CA 1
ATOM 1925 C C . GLN A 1 247 ? 6.079 0.228 -31.223 1.00 59.44 247 GLN A C 1
ATOM 1927 O O . GLN A 1 247 ? 5.587 0.986 -32.054 1.00 59.44 247 GLN A O 1
ATOM 1932 N N . VAL A 1 248 ? 5.529 -0.942 -30.894 1.00 63.72 248 VAL A N 1
ATOM 1933 C CA . VAL A 1 248 ? 4.114 -1.199 -31.142 1.00 63.72 248 VAL A CA 1
ATOM 1934 C C . VAL A 1 248 ? 3.377 -0.022 -30.497 1.00 63.72 248 VAL A C 1
ATOM 1936 O O . VAL A 1 248 ? 3.688 0.289 -29.338 1.00 63.72 248 VAL A O 1
ATOM 1939 N N . PRO A 1 249 ? 2.506 0.697 -31.227 1.00 67.00 249 PRO A N 1
ATOM 1940 C CA . PRO A 1 249 ? 1.735 1.791 -30.661 1.00 67.00 249 PRO A CA 1
ATOM 1941 C C . PRO A 1 249 ? 1.026 1.267 -29.418 1.00 67.00 249 PRO A C 1
ATOM 1943 O O . PRO A 1 249 ? 0.165 0.394 -29.507 1.00 67.00 249 PRO A O 1
ATOM 1946 N N . HIS A 1 250 ? 1.477 1.709 -28.244 1.00 61.59 250 HIS A N 1
ATOM 1947 C CA . HIS A 1 250 ? 0.871 1.257 -27.004 1.00 61.59 250 HIS A CA 1
ATOM 1948 C C . HIS A 1 250 ? -0.528 1.875 -26.971 1.00 61.59 250 HIS A C 1
ATOM 1950 O O . HIS A 1 250 ? -0.643 3.081 -27.230 1.00 61.59 250 HIS A O 1
ATOM 1956 N N . PRO A 1 251 ? -1.586 1.096 -26.684 1.00 66.75 251 PRO A N 1
ATOM 1957 C CA . PRO A 1 251 ? -2.883 1.690 -26.408 1.00 66.75 251 PRO A CA 1
ATOM 1958 C C . PRO A 1 251 ? -2.723 2.729 -25.283 1.00 66.75 251 PRO A C 1
ATOM 1960 O O . PRO A 1 251 ? -1.762 2.681 -24.515 1.00 66.75 251 PRO A O 1
ATOM 1963 N N . PRO A 1 252 ? -3.597 3.735 -25.173 1.00 69.56 252 PRO A N 1
ATOM 1964 C CA . PRO A 1 252 ? -3.532 4.661 -24.049 1.00 69.56 252 PRO A CA 1
ATOM 1965 C C . PRO A 1 252 ? -3.631 3.879 -22.718 1.00 69.56 252 PRO A C 1
ATOM 1967 O O . PRO A 1 252 ? -4.422 2.936 -22.624 1.00 69.56 252 PRO A O 1
ATOM 1970 N N . PRO A 1 253 ? -2.811 4.194 -21.690 1.00 67.44 253 PRO A N 1
ATOM 1971 C CA . PRO A 1 253 ? -2.861 3.509 -20.392 1.00 67.44 253 PRO A CA 1
ATOM 1972 C C . PRO A 1 253 ? -4.272 3.585 -19.815 1.00 67.44 253 PRO A C 1
ATOM 1974 O O . PRO A 1 253 ? -4.967 4.572 -20.060 1.00 67.44 253 PRO A O 1
ATOM 1977 N N . CYS A 1 254 ? -4.708 2.572 -19.053 1.00 65.50 254 CYS A N 1
ATOM 1978 C CA . CYS A 1 254 ? -6.022 2.628 -18.415 1.00 65.50 254 CYS A CA 1
ATOM 1979 C C . CYS A 1 254 ? -6.095 3.849 -17.484 1.00 65.50 254 CYS A C 1
ATOM 1981 O O . CYS A 1 254 ? -5.558 3.878 -16.373 1.00 65.50 254 CYS A O 1
ATOM 1983 N N . GLY A 1 255 ? -6.764 4.876 -17.996 1.00 63.84 255 GLY A N 1
ATOM 1984 C CA . GLY A 1 255 ? -7.062 6.120 -17.321 1.00 63.84 255 GLY A CA 1
ATOM 1985 C C . GLY A 1 255 ? -5.901 7.131 -17.267 1.00 63.84 255 GLY A C 1
ATOM 1986 O O . GLY A 1 255 ? -4.756 6.775 -16.970 1.00 63.84 255 GLY A O 1
ATOM 1987 N N . PRO A 1 256 ? -6.212 8.436 -17.392 1.00 70.94 256 PRO A N 1
ATOM 1988 C CA . PRO A 1 256 ? -5.336 9.536 -16.968 1.00 70.94 256 PRO A CA 1
ATOM 1989 C C . PRO A 1 256 ? -4.797 9.362 -15.537 1.00 70.94 256 PRO A C 1
ATOM 1991 O O . PRO A 1 256 ? -3.697 9.806 -15.227 1.00 70.94 256 PRO A O 1
ATOM 1994 N N . ARG A 1 257 ? -5.528 8.633 -14.686 1.00 72.12 257 ARG A N 1
ATOM 1995 C CA . ARG A 1 257 ? -5.219 8.397 -13.271 1.00 72.12 257 ARG A CA 1
ATOM 1996 C C . ARG A 1 257 ? -3.925 7.626 -13.016 1.00 72.12 257 ARG A C 1
ATOM 1998 O O . ARG A 1 257 ? -3.196 7.993 -12.101 1.00 72.12 257 ARG A O 1
ATOM 2005 N N . ILE A 1 258 ? -3.591 6.594 -13.802 1.00 76.56 258 ILE A N 1
ATOM 2006 C CA . ILE A 1 258 ? -2.284 5.921 -13.642 1.00 76.56 258 ILE A CA 1
ATOM 2007 C C . ILE A 1 258 ? -1.162 6.886 -14.000 1.00 76.56 258 ILE A C 1
ATOM 2009 O O . ILE A 1 258 ? -0.153 6.950 -13.301 1.00 76.56 258 ILE A O 1
ATOM 2013 N N . VAL A 1 259 ? -1.342 7.657 -15.072 1.00 78.00 259 VAL A N 1
ATOM 2014 C CA . VAL A 1 259 ? -0.352 8.647 -15.502 1.00 78.00 259 VAL A CA 1
ATOM 2015 C C . VAL A 1 259 ? -0.169 9.713 -14.423 1.00 78.00 259 VAL A C 1
ATOM 2017 O O . VAL A 1 259 ? 0.966 10.049 -14.090 1.00 78.00 259 VAL A O 1
ATOM 2020 N N . GLU A 1 260 ? -1.260 10.206 -13.841 1.00 80.50 260 GLU A N 1
ATOM 2021 C CA . GLU A 1 260 ? -1.249 11.157 -12.729 1.00 80.50 260 GLU A CA 1
ATOM 2022 C C . GLU A 1 260 ? -0.586 10.579 -11.478 1.00 80.50 260 GLU A C 1
ATOM 2024 O O . GLU A 1 260 ? 0.234 11.260 -10.868 1.00 80.50 260 GLU A O 1
ATOM 2029 N N . PHE A 1 261 ? -0.857 9.318 -11.135 1.00 81.25 261 PHE A N 1
ATOM 2030 C CA . PHE A 1 261 ? -0.239 8.649 -9.991 1.00 81.25 261 PHE A CA 1
ATOM 2031 C C . PHE A 1 261 ? 1.261 8.385 -10.201 1.00 81.25 261 PHE A C 1
ATOM 2033 O O . PHE A 1 261 ? 2.079 8.591 -9.302 1.00 81.25 261 PHE A O 1
ATOM 2040 N N . GLU A 1 262 ? 1.665 7.938 -11.392 1.00 80.12 262 GLU A N 1
ATOM 2041 C CA . GLU A 1 262 ? 3.066 7.632 -11.685 1.00 80.12 262 GLU A CA 1
ATOM 2042 C C . GLU A 1 262 ? 3.918 8.880 -11.921 1.00 80.12 262 GLU A C 1
ATOM 2044 O O . GLU A 1 262 ? 5.130 8.844 -11.686 1.00 80.12 262 GLU A O 1
ATOM 2049 N N . ARG A 1 263 ? 3.331 9.988 -12.390 1.00 85.06 263 ARG A N 1
ATOM 2050 C CA . ARG A 1 263 ? 4.072 11.202 -12.763 1.00 85.06 263 ARG A CA 1
ATOM 2051 C C . ARG A 1 263 ? 4.907 11.767 -11.599 1.00 85.06 263 ARG A C 1
ATOM 2053 O O . ARG A 1 263 ? 6.102 11.986 -11.826 1.00 85.06 263 ARG A O 1
ATOM 2060 N N . PRO A 1 264 ? 4.383 11.958 -10.370 1.00 87.50 264 PRO A N 1
ATOM 2061 C CA . PRO A 1 264 ? 5.180 12.390 -9.222 1.00 87.50 264 PRO A CA 1
ATOM 2062 C C . PRO A 1 264 ? 6.333 11.437 -8.912 1.00 87.50 264 PRO A C 1
ATOM 2064 O O . PRO A 1 264 ? 7.464 11.882 -8.725 1.00 87.50 264 PRO A O 1
ATOM 2067 N N . ARG A 1 265 ? 6.083 10.125 -8.943 1.00 84.94 265 ARG A N 1
ATOM 2068 C CA . ARG A 1 265 ? 7.093 9.108 -8.630 1.00 84.94 265 ARG A CA 1
ATOM 2069 C C . ARG A 1 265 ? 8.197 9.046 -9.687 1.00 84.94 265 ARG A C 1
ATOM 2071 O O . ARG A 1 265 ? 9.377 8.994 -9.348 1.00 84.94 265 ARG A O 1
ATOM 2078 N N . ARG A 1 266 ? 7.844 9.132 -10.975 1.00 84.50 266 ARG A N 1
ATOM 2079 C CA . ARG A 1 266 ? 8.806 9.258 -12.085 1.00 84.50 266 ARG A CA 1
ATOM 2080 C C . ARG A 1 266 ? 9.610 10.554 -11.972 1.00 84.50 266 ARG A C 1
ATOM 2082 O O . ARG A 1 266 ? 10.817 10.541 -12.204 1.00 84.50 266 ARG A O 1
ATOM 2089 N N . ARG A 1 267 ? 8.978 11.669 -11.588 1.00 91.31 267 ARG A N 1
ATOM 2090 C CA . ARG A 1 267 ? 9.665 12.949 -11.348 1.00 91.31 267 ARG A CA 1
ATOM 2091 C C . ARG A 1 267 ? 10.665 12.836 -10.196 1.00 91.31 267 ARG A C 1
ATOM 2093 O O . ARG A 1 267 ? 11.818 13.212 -10.380 1.00 91.31 267 ARG A O 1
ATOM 2100 N N . GLN A 1 268 ? 10.261 12.264 -9.063 1.00 90.69 268 GLN A N 1
ATOM 2101 C CA . GLN A 1 268 ? 11.142 12.006 -7.919 1.00 90.69 268 GLN A CA 1
ATOM 2102 C C . GLN A 1 268 ? 12.318 11.101 -8.301 1.00 90.69 268 GLN A C 1
ATOM 2104 O O . GLN A 1 268 ? 13.459 11.441 -8.009 1.00 90.69 268 GLN A O 1
ATOM 2109 N N . ALA A 1 269 ? 12.073 10.013 -9.037 1.00 85.00 269 ALA A N 1
ATOM 2110 C CA . ALA A 1 269 ? 13.132 9.125 -9.511 1.00 85.00 269 ALA A CA 1
ATOM 2111 C C . ALA A 1 269 ? 14.136 9.843 -10.430 1.00 85.00 269 ALA A C 1
ATOM 2113 O O . ALA A 1 269 ? 15.340 9.631 -10.310 1.00 85.00 269 ALA A O 1
ATOM 2114 N N . ARG A 1 270 ? 13.673 10.738 -11.317 1.00 93.69 270 ARG A N 1
ATOM 2115 C CA . ARG A 1 270 ? 14.561 11.556 -12.166 1.00 93.69 270 ARG A CA 1
ATOM 2116 C C . ARG A 1 270 ? 15.398 12.535 -11.344 1.00 93.69 270 ARG A C 1
ATOM 2118 O O . ARG A 1 270 ? 16.580 12.694 -11.635 1.00 93.69 270 ARG A O 1
ATOM 2125 N N . ILE A 1 271 ? 14.808 13.163 -10.326 1.00 94.94 271 ILE A N 1
ATOM 2126 C CA . ILE A 1 271 ? 15.524 14.058 -9.405 1.00 94.94 271 ILE A CA 1
ATOM 2127 C C . ILE A 1 271 ? 16.582 13.270 -8.625 1.00 94.94 271 ILE A C 1
ATOM 2129 O O . ILE A 1 271 ? 17.746 13.661 -8.624 1.00 94.94 271 ILE A O 1
ATOM 2133 N N . ALA A 1 272 ? 16.210 12.126 -8.045 1.00 93.31 272 ALA A N 1
ATOM 2134 C CA . ALA A 1 272 ? 17.121 11.256 -7.307 1.00 93.31 272 ALA A CA 1
ATOM 2135 C C . ALA A 1 272 ? 18.270 10.747 -8.190 1.00 93.31 272 ALA A C 1
ATOM 2137 O O . ALA A 1 272 ? 19.429 10.811 -7.793 1.00 93.31 272 ALA A O 1
ATOM 2138 N N . ALA A 1 273 ? 17.976 10.319 -9.422 1.00 94.06 273 ALA A N 1
ATOM 2139 C CA . ALA A 1 273 ? 18.996 9.889 -10.374 1.00 94.06 273 ALA A CA 1
ATOM 2140 C C . ALA A 1 273 ? 19.943 11.033 -10.771 1.00 94.06 273 ALA A C 1
ATOM 2142 O O . ALA A 1 273 ? 21.146 10.812 -10.907 1.00 94.06 273 ALA A O 1
ATOM 2143 N N . LYS A 1 274 ? 19.430 12.259 -10.942 1.00 97.56 274 LYS A N 1
ATOM 2144 C CA . LYS A 1 274 ? 20.264 13.440 -11.211 1.00 97.56 274 LYS A CA 1
ATOM 2145 C C . LYS A 1 274 ? 21.177 13.748 -10.020 1.00 97.56 274 LYS A C 1
ATOM 2147 O O . LYS A 1 274 ? 22.374 13.920 -10.219 1.00 97.56 274 LYS A O 1
ATOM 2152 N N . ALA A 1 275 ? 20.634 13.740 -8.804 1.00 96.88 275 ALA A N 1
ATOM 2153 C CA . ALA A 1 275 ? 21.401 13.960 -7.580 1.00 96.88 275 ALA A CA 1
ATOM 2154 C C . ALA A 1 275 ? 22.480 12.883 -7.374 1.00 96.88 275 ALA A C 1
ATOM 2156 O O . ALA A 1 275 ? 23.610 13.201 -7.016 1.00 96.88 275 ALA A O 1
ATOM 2157 N N . ALA A 1 276 ? 22.164 11.616 -7.654 1.00 96.38 276 ALA A N 1
ATOM 2158 C CA . ALA A 1 276 ? 23.128 10.520 -7.589 1.00 96.38 276 ALA A CA 1
ATOM 2159 C C . ALA A 1 276 ? 24.274 10.704 -8.597 1.00 96.38 276 ALA A C 1
ATOM 2161 O O . ALA A 1 276 ? 25.436 10.527 -8.238 1.00 96.38 276 ALA A O 1
ATOM 2162 N N . LYS A 1 277 ? 23.967 11.117 -9.835 1.00 97.25 277 LYS A N 1
ATOM 2163 C CA . LYS A 1 277 ? 24.989 11.428 -10.848 1.00 97.25 277 LYS A CA 1
ATOM 2164 C C . LYS A 1 277 ? 25.889 12.588 -10.427 1.00 97.25 277 LYS A C 1
ATOM 2166 O O . LYS A 1 277 ? 27.094 12.505 -10.620 1.00 97.25 277 LYS A O 1
ATOM 2171 N N . GLU A 1 278 ? 25.325 13.641 -9.841 1.00 98.25 278 GLU A N 1
ATOM 2172 C CA . GLU A 1 278 ? 26.104 14.784 -9.355 1.00 98.25 278 GLU A CA 1
ATOM 2173 C C . GLU A 1 278 ? 27.024 14.394 -8.190 1.00 98.25 278 GLU A C 1
ATOM 2175 O O . GLU A 1 278 ? 28.197 14.756 -8.185 1.00 98.25 278 GLU A O 1
ATOM 2180 N N . ARG A 1 279 ? 26.528 13.596 -7.234 1.00 97.75 279 ARG A N 1
ATOM 2181 C CA . ARG A 1 279 ? 27.354 13.051 -6.144 1.00 97.75 279 ARG A CA 1
ATOM 2182 C C . ARG A 1 279 ? 28.497 12.189 -6.678 1.00 97.75 279 ARG A C 1
ATOM 2184 O O . ARG A 1 279 ? 29.628 12.353 -6.242 1.00 97.75 279 ARG A O 1
ATOM 2191 N N . ALA A 1 280 ? 28.213 11.319 -7.646 1.00 97.56 280 ALA A N 1
ATOM 2192 C CA . ALA A 1 280 ? 29.234 10.492 -8.282 1.00 97.56 280 ALA A CA 1
ATOM 2193 C C . ALA A 1 280 ? 30.279 11.330 -9.041 1.00 97.56 280 ALA A C 1
ATOM 2195 O O . ALA A 1 280 ? 31.455 10.986 -9.027 1.00 97.56 280 ALA A O 1
ATOM 2196 N N . ALA A 1 281 ? 29.872 12.433 -9.677 1.00 97.94 281 ALA A N 1
ATOM 2197 C CA . ALA A 1 281 ? 30.803 13.353 -10.326 1.00 97.94 281 ALA A CA 1
ATOM 2198 C C . ALA A 1 281 ? 31.713 14.056 -9.306 1.00 97.94 281 ALA A C 1
ATOM 2200 O O . ALA A 1 281 ? 32.918 14.087 -9.507 1.00 97.94 281 ALA A O 1
ATOM 2201 N N . LYS A 1 282 ? 31.163 14.542 -8.183 1.00 98.00 282 LYS A N 1
ATOM 2202 C CA . LYS A 1 282 ? 31.953 15.186 -7.116 1.00 98.00 282 LYS A CA 1
ATOM 2203 C C . LYS A 1 282 ? 32.972 14.240 -6.483 1.00 98.00 282 LYS A C 1
ATOM 2205 O O . LYS A 1 282 ? 34.097 14.654 -6.250 1.00 98.00 282 LYS A O 1
ATOM 2210 N N . LEU A 1 283 ? 32.596 12.981 -6.250 1.00 97.31 283 LEU A N 1
ATOM 2211 C CA . LEU A 1 283 ? 33.529 11.967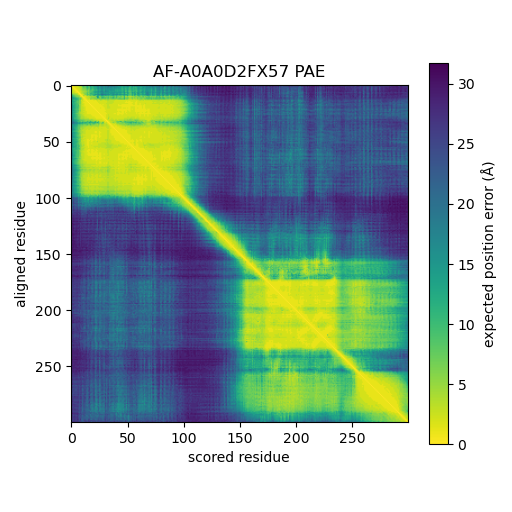 -5.746 1.00 97.31 283 LEU A CA 1
ATOM 2212 C C . LEU A 1 283 ? 34.701 11.752 -6.713 1.00 97.31 283 LEU A C 1
ATOM 2214 O O . LEU A 1 283 ? 35.844 11.758 -6.287 1.00 97.31 283 LEU A O 1
ATOM 2218 N N . AR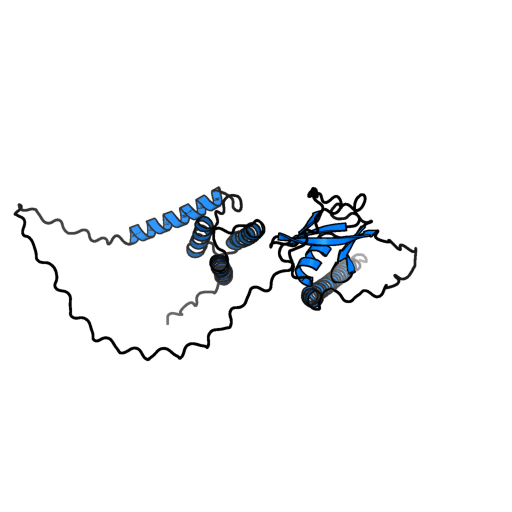G A 1 284 ? 34.429 11.677 -8.023 1.00 97.25 284 ARG A N 1
ATOM 2219 C CA . ARG A 1 284 ? 35.487 11.545 -9.038 1.00 97.25 284 ARG A CA 1
ATOM 2220 C C . ARG A 1 284 ? 36.431 12.744 -9.098 1.00 97.25 284 ARG A C 1
ATOM 2222 O O . ARG A 1 284 ? 37.590 12.555 -9.434 1.00 97.25 284 ARG A O 1
ATOM 2229 N N . GLU A 1 285 ? 35.950 13.956 -8.833 1.00 97.19 285 GLU A N 1
ATOM 2230 C CA . GLU A 1 285 ? 36.826 15.134 -8.757 1.00 97.19 285 GLU A CA 1
ATOM 2231 C C . GLU A 1 285 ? 37.681 15.113 -7.480 1.00 97.19 285 GLU A C 1
ATOM 2233 O O . GLU A 1 285 ? 38.876 15.368 -7.558 1.00 97.19 285 GLU A O 1
ATOM 2238 N N . GLN A 1 286 ? 37.121 14.700 -6.335 1.00 96.19 286 GLN A N 1
ATOM 2239 C CA . GLN A 1 286 ? 37.889 14.538 -5.090 1.00 96.19 286 GLN A CA 1
ATOM 2240 C C . GLN A 1 286 ? 38.982 13.466 -5.198 1.00 96.19 286 GLN A C 1
ATOM 2242 O O . GLN A 1 286 ? 40.058 13.633 -4.630 1.00 96.19 286 GLN A O 1
ATOM 2247 N N . ASP A 1 287 ? 38.720 12.376 -5.923 1.00 96.00 287 ASP A N 1
ATOM 2248 C CA . ASP A 1 287 ? 39.719 11.328 -6.153 1.00 96.00 287 ASP A CA 1
ATOM 2249 C C . ASP A 1 287 ? 40.883 11.850 -7.021 1.00 96.00 287 ASP A C 1
ATOM 2251 O O . ASP A 1 287 ? 42.042 11.589 -6.713 1.00 96.00 287 ASP A O 1
ATOM 2255 N N . LYS A 1 288 ? 40.602 12.674 -8.044 1.00 95.62 288 LYS A N 1
ATOM 2256 C CA . LYS A 1 288 ? 41.648 13.318 -8.864 1.00 95.62 288 LYS A CA 1
ATOM 2257 C C . LYS A 1 288 ? 42.498 14.314 -8.075 1.00 95.62 288 LYS A C 1
ATOM 2259 O O . LYS A 1 288 ? 43.695 14.405 -8.320 1.00 95.62 288 LYS A O 1
ATOM 2264 N N . GLU A 1 289 ? 41.887 15.076 -7.165 1.00 95.12 289 GLU A N 1
ATOM 2265 C CA . GLU A 1 289 ? 42.611 16.032 -6.313 1.00 95.12 289 GLU A CA 1
ATOM 2266 C C . GLU A 1 289 ? 43.581 15.326 -5.356 1.00 95.12 289 GLU A C 1
ATOM 2268 O O . GLU A 1 289 ? 44.648 15.863 -5.072 1.00 95.12 289 GLU A O 1
ATOM 2273 N N . LYS A 1 290 ? 43.248 14.115 -4.888 1.00 94.31 290 LYS A N 1
ATOM 2274 C CA . LYS A 1 290 ? 44.146 13.319 -4.038 1.00 94.31 290 LYS A CA 1
ATOM 2275 C C . LYS A 1 290 ? 45.317 12.725 -4.814 1.00 94.31 290 LYS A C 1
ATOM 2277 O O . LYS A 1 290 ? 46.445 12.851 -4.359 1.00 94.31 290 LYS A O 1
ATOM 2282 N N . ASP A 1 291 ? 45.067 12.148 -5.988 1.00 90.75 291 ASP A N 1
ATOM 2283 C CA . ASP A 1 291 ? 46.127 11.519 -6.793 1.00 90.75 291 ASP A CA 1
ATOM 2284 C C . ASP A 1 291 ? 47.138 12.538 -7.358 1.00 90.75 291 ASP A C 1
ATOM 2286 O O . ASP A 1 291 ? 48.278 12.186 -7.654 1.00 90.75 291 ASP A O 1
ATOM 2290 N N . GLY A 1 292 ? 46.747 13.810 -7.506 1.00 85.56 292 GLY A N 1
ATOM 2291 C CA . GLY A 1 292 ? 47.638 14.876 -7.975 1.00 85.56 292 GLY A CA 1
ATOM 2292 C C . GLY A 1 292 ? 48.603 15.434 -6.919 1.00 85.56 292 GLY A C 1
ATOM 2293 O O . GLY A 1 292 ? 49.558 16.109 -7.291 1.00 85.56 292 GLY A O 1
ATOM 2294 N N . GLY A 1 293 ? 48.373 15.179 -5.625 1.00 79.12 293 GLY A N 1
ATOM 2295 C CA . GLY A 1 293 ? 49.155 15.766 -4.527 1.00 79.12 293 GLY A CA 1
ATOM 2296 C C . GLY A 1 293 ? 50.478 15.060 -4.212 1.00 79.12 293 GLY A C 1
ATOM 2297 O O . GLY A 1 293 ? 51.364 15.675 -3.624 1.00 79.12 293 GLY A O 1
ATOM 2298 N N . ASP A 1 294 ? 50.641 13.801 -4.625 1.00 74.44 294 ASP A N 1
ATOM 2299 C CA . ASP A 1 294 ? 51.801 12.981 -4.243 1.00 74.44 294 ASP A CA 1
ATOM 2300 C C . ASP A 1 294 ? 52.983 13.072 -5.230 1.00 74.44 294 ASP A C 1
ATOM 2302 O O . ASP A 1 294 ? 54.060 12.555 -4.946 1.00 74.44 294 ASP A O 1
ATOM 2306 N N . GLN A 1 295 ? 52.835 13.754 -6.375 1.00 69.44 295 GLN A N 1
ATOM 2307 C CA . GLN A 1 295 ? 53.905 13.835 -7.385 1.00 69.44 295 GLN A CA 1
ATOM 2308 C C . GLN A 1 295 ? 54.927 14.967 -7.168 1.00 69.44 295 GLN A C 1
ATOM 2310 O O . GLN A 1 295 ? 55.985 14.932 -7.786 1.00 69.44 295 GLN A O 1
ATOM 2315 N N . GLU A 1 296 ? 54.685 15.943 -6.283 1.00 69.56 296 GLU A N 1
ATOM 2316 C CA . GLU A 1 296 ? 55.637 17.053 -6.051 1.00 69.56 296 GLU A CA 1
ATOM 2317 C C . GLU A 1 296 ? 56.699 16.764 -4.963 1.00 69.56 296 GLU A C 1
ATOM 2319 O O . GLU A 1 296 ? 57.549 17.609 -4.685 1.00 69.56 296 GLU A O 1
ATOM 2324 N N . GLY A 1 297 ? 56.681 15.580 -4.338 1.00 67.12 297 GLY A N 1
ATOM 2325 C CA . GLY A 1 297 ? 57.560 15.240 -3.208 1.00 67.12 297 GLY A CA 1
ATOM 2326 C C . GLY A 1 297 ? 58.839 14.454 -3.532 1.00 67.12 297 GLY A C 1
ATOM 2327 O O . GLY A 1 297 ? 59.685 14.320 -2.650 1.00 67.12 297 GLY A O 1
ATOM 2328 N N . GLU A 1 298 ? 59.001 13.933 -4.752 1.00 69.44 298 GLU A N 1
ATOM 2329 C CA . GLU A 1 298 ? 60.044 12.943 -5.092 1.00 69.44 298 GLU A CA 1
ATOM 2330 C C . GLU A 1 298 ? 61.075 13.469 -6.112 1.00 69.44 298 GLU A C 1
ATOM 2332 O O . GLU A 1 298 ? 61.532 12.746 -6.991 1.00 69.44 298 GLU A O 1
ATOM 2337 N N . GLU A 1 299 ? 61.455 14.747 -6.017 1.00 67.00 299 GLU A N 1
ATOM 2338 C CA . GLU A 1 299 ? 62.531 15.328 -6.847 1.00 67.00 299 GLU A CA 1
ATOM 2339 C C . GLU A 1 299 ? 63.494 16.233 -6.046 1.00 67.00 299 GLU A C 1
ATOM 2341 O O . GLU A 1 299 ? 64.009 17.235 -6.549 1.00 67.00 299 GLU A O 1
ATOM 2346 N N . ARG A 1 300 ? 63.749 15.893 -4.772 1.00 60.91 300 ARG A N 1
ATOM 2347 C CA . ARG A 1 300 ? 64.727 16.585 -3.913 1.00 60.91 300 ARG A CA 1
ATOM 2348 C C . ARG A 1 300 ? 65.756 15.661 -3.284 1.00 60.91 300 ARG A C 1
ATOM 2350 O O . ARG A 1 300 ? 65.354 14.602 -2.762 1.00 60.91 300 ARG A O 1
#

pLDDT: mean 82.05, std 16.03, range [40.72, 98.25]

Organism: NCBI:txid1851006

Mean predicted aligned error: 17.18 Å

Radius of gyration: 34.29 Å; Cα contacts (8 Å, |Δi|>4): 235; chains: 1; bounding box: 105×66×107 Å

Nearest PDB structures (foldseek):
  4dnd-assembly1_A  TM=4.153E-01  e=1.605E+00  Homo sapiens

Sequence (300 aa):
MYAQSQPSNSVSSQQDIVWRGLVFQFISFHAPATVNGDLRDTLGDLVQGFFNTSQDTTMQNLVVALDQRYNLTGLVDASLLATVRNNVANQANAMLQQQLPLSRPPQPAQPAAPSYSFSIPPTMPPMPPQSSLPPPPPMPPPQPPMFPTPQPALRRCFPPNLNCHVAIKWRQQDWAYVCDLCGHTHPDRGDFNRHMKIGAQRVGFKIVSADPENDRHWYAVDGAGNQYMGDIVPRTRNKEKGGKRVQVPHPPPCGPRIVEFERPRRRQARIAAKAAKERAAKLREQDKEKDGGDQEGEER

Foldseek 3Di:
DDPDDDPPPPPQVVLCVVLVVVLVVLPVVDAQVPDDPVNLVVVLVSVVSLVSHPLDLVSLVSVVVCCVRNNCPPSDDPVVNVVSVVVNVVVVVVVVVVPPPPCPDPDDDDDDDDDDDDDDDDDDDDDDDDDDDDDDDPDDDPDPPPPPPPDPPQPPPDDVPPQQDAPDDQQPPFKWFADPQFRDTHRGQVVVQVLCCFLVVQAQKDFRYDDVVVDQKTWIAGPVRRIDMDGMDTDPPPPPPPDDPPPPPRGPRRDPRVVVVCVVVVVVVVVVVVVVVVVVVVVVVVVVVVVVPPVVPPDD